Protein AF-A0A821JHR7-F1 (afdb_monomer)

Radius of gyration: 24.52 Å; Cα contacts (8 Å, |Δi|>4): 918; chains: 1; bounding box: 68×43×61 Å

Structure (mmCIF, N/CA/C/O backbone):
data_AF-A0A821JHR7-F1
#
_entry.id   AF-A0A821JHR7-F1
#
loop_
_atom_site.group_PDB
_atom_site.id
_atom_site.type_symbol
_atom_site.label_atom_id
_atom_site.label_alt_id
_atom_site.label_comp_id
_atom_site.label_asym_id
_atom_site.label_entity_id
_atom_site.label_seq_id
_atom_site.pdbx_PDB_ins_code
_atom_site.Cartn_x
_atom_site.Cartn_y
_atom_site.Cartn_z
_atom_site.occupancy
_atom_site.B_iso_or_equiv
_atom_site.auth_seq_id
_atom_site.auth_comp_id
_atom_site.auth_asym_id
_atom_site.auth_atom_id
_atom_site.pdbx_PDB_model_num
ATOM 1 N N . MET A 1 1 ? -31.702 1.299 35.140 1.00 63.44 1 MET A N 1
ATOM 2 C CA . MET A 1 1 ? -31.319 2.699 34.856 1.00 63.44 1 MET A CA 1
ATOM 3 C C . MET A 1 1 ? -30.700 2.694 33.467 1.00 63.44 1 MET A C 1
ATOM 5 O O . MET A 1 1 ? -29.800 1.892 33.265 1.00 63.44 1 MET A O 1
ATOM 9 N N . TYR A 1 2 ? -31.238 3.465 32.519 1.00 77.88 2 TYR A N 1
ATOM 10 C CA . TYR A 1 2 ? -30.750 3.559 31.133 1.00 77.88 2 TYR A CA 1
ATOM 11 C C . TYR A 1 2 ? -30.274 4.988 30.847 1.00 77.88 2 TYR A C 1
ATOM 13 O O . TYR A 1 2 ? -30.718 5.924 31.515 1.00 77.88 2 TYR A O 1
ATOM 21 N N . GLY A 1 3 ? -29.370 5.154 29.881 1.00 82.25 3 GLY A N 1
ATOM 22 C CA . GLY A 1 3 ? -28.970 6.471 29.372 1.00 82.25 3 GLY A CA 1
ATOM 23 C C . GLY A 1 3 ? -29.862 6.909 28.210 1.00 82.25 3 GLY A C 1
ATOM 24 O O . GLY A 1 3 ? -30.362 6.057 27.477 1.00 82.25 3 GLY A O 1
ATOM 25 N N . ILE A 1 4 ? -30.060 8.215 28.022 1.00 87.44 4 ILE A N 1
ATOM 26 C CA . ILE A 1 4 ? -30.804 8.752 26.875 1.00 87.44 4 ILE A CA 1
ATOM 27 C C . ILE A 1 4 ? -30.019 9.863 26.183 1.00 87.44 4 ILE A C 1
ATOM 29 O O . ILE A 1 4 ? -29.453 10.740 26.835 1.00 87.44 4 ILE A O 1
ATOM 33 N N . ILE A 1 5 ? -30.007 9.814 24.855 1.00 82.50 5 ILE A N 1
ATOM 34 C CA . ILE A 1 5 ? -29.492 10.862 23.981 1.00 82.50 5 ILE A CA 1
ATOM 35 C C . ILE A 1 5 ? -30.667 11.389 23.158 1.00 82.50 5 ILE A C 1
ATOM 37 O O . ILE A 1 5 ? -31.366 10.626 22.489 1.00 82.50 5 ILE A O 1
ATOM 41 N N . HIS A 1 6 ? -30.894 12.697 23.231 1.00 84.81 6 HIS A N 1
ATOM 42 C CA . HIS A 1 6 ? -31.965 13.380 22.512 1.00 84.81 6 HIS A CA 1
ATOM 43 C C . HIS A 1 6 ? -31.459 13.977 21.200 1.00 84.81 6 HIS A C 1
ATOM 45 O O . HIS A 1 6 ? -30.315 14.426 21.134 1.00 84.81 6 HIS A O 1
ATOM 51 N N . ASN A 1 7 ? -32.346 14.053 20.204 1.00 83.94 7 ASN A N 1
ATOM 52 C CA . ASN A 1 7 ? -32.114 14.713 18.916 1.00 83.94 7 ASN A CA 1
ATOM 53 C C . ASN A 1 7 ? -30.879 14.172 18.188 1.00 83.94 7 ASN A C 1
ATOM 55 O O . ASN A 1 7 ? -30.064 14.938 17.668 1.00 83.94 7 ASN A O 1
ATOM 59 N N . ALA A 1 8 ? -30.737 12.849 18.199 1.00 82.50 8 ALA A N 1
ATOM 60 C CA . ALA A 1 8 ? -29.630 12.157 17.565 1.00 82.50 8 ALA A CA 1
ATOM 61 C C . ALA A 1 8 ? -30.102 10.886 16.867 1.00 82.50 8 ALA A C 1
ATOM 63 O O . ALA A 1 8 ? -30.943 10.152 17.389 1.00 82.50 8 ALA A O 1
ATOM 64 N N . SER A 1 9 ? -29.502 10.610 15.714 1.00 82.75 9 SER A N 1
ATOM 65 C CA . SER A 1 9 ? -29.700 9.388 14.939 1.00 82.75 9 SER A CA 1
ATOM 66 C C . SER A 1 9 ? -28.382 8.637 14.813 1.00 82.75 9 SER A C 1
ATOM 68 O O . SER A 1 9 ? -27.314 9.204 15.038 1.00 82.75 9 SER A O 1
ATOM 70 N N . ILE A 1 10 ? -28.450 7.363 14.433 1.00 79.75 10 ILE A N 1
ATOM 71 C CA . ILE A 1 10 ? -27.252 6.569 14.168 1.00 79.75 10 ILE A CA 1
ATOM 72 C C . ILE A 1 10 ? -27.078 6.444 12.658 1.00 79.75 10 ILE A C 1
ATOM 74 O O . ILE A 1 10 ? -27.947 5.909 11.970 1.00 79.75 10 ILE A O 1
ATOM 78 N N . GLU A 1 11 ? -25.954 6.933 12.150 1.00 73.44 11 GLU A N 1
ATOM 79 C CA . GLU A 1 11 ? -25.527 6.745 10.769 1.00 73.44 11 GLU A CA 1
ATOM 80 C C . GLU A 1 11 ? -24.853 5.384 10.633 1.00 73.44 11 GLU A C 1
ATOM 82 O O . GLU A 1 11 ? -23.637 5.254 10.759 1.00 73.44 11 GLU A O 1
ATOM 87 N N . ILE A 1 12 ? -25.644 4.333 10.407 1.00 62.00 12 ILE A N 1
ATOM 88 C CA . ILE A 1 12 ? -25.071 3.024 10.084 1.00 62.00 12 ILE A CA 1
ATOM 89 C C . ILE A 1 12 ? -25.121 2.840 8.574 1.00 62.00 12 ILE A C 1
ATOM 91 O O . ILE A 1 12 ? -26.208 2.845 7.995 1.00 62.00 12 ILE A O 1
ATOM 95 N N . PRO A 1 13 ? -23.972 2.671 7.902 1.00 48.22 13 PRO A N 1
ATOM 96 C CA . PRO A 1 13 ? -23.920 2.807 6.457 1.00 48.22 13 PRO A CA 1
ATOM 97 C C . PRO A 1 13 ? -24.433 1.569 5.684 1.00 48.22 13 PRO A C 1
ATOM 99 O O . PRO A 1 13 ? -23.985 1.326 4.566 1.00 48.22 13 PRO A O 1
ATOM 102 N N . PHE A 1 14 ? -25.341 0.752 6.222 1.00 51.69 14 PHE A N 1
ATOM 103 C CA . PHE A 1 14 ? -25.899 -0.426 5.538 1.00 51.69 14 PHE A CA 1
ATOM 104 C C . PHE A 1 14 ? -27.152 -0.969 6.241 1.00 51.69 14 PHE A C 1
ATOM 106 O O . PHE A 1 14 ? -27.380 -0.689 7.418 1.00 51.69 14 PHE A O 1
ATOM 113 N N . ASP A 1 15 ? -27.921 -1.805 5.531 1.00 57.28 15 ASP A N 1
ATOM 114 C CA . ASP A 1 15 ? -28.922 -2.682 6.142 1.00 57.28 15 ASP A CA 1
ATOM 115 C C . ASP A 1 15 ? -28.234 -3.585 7.159 1.00 57.28 15 ASP A C 1
ATOM 117 O O . ASP A 1 15 ? -27.451 -4.473 6.813 1.00 57.28 15 ASP A O 1
ATOM 121 N N . ILE A 1 16 ? -28.494 -3.321 8.434 1.00 60.44 16 ILE A N 1
ATOM 122 C CA . ILE A 1 16 ? -27.888 -4.073 9.516 1.00 60.44 16 ILE A CA 1
ATOM 123 C C . ILE A 1 16 ? -28.440 -5.500 9.449 1.00 60.44 16 ILE A C 1
ATOM 125 O O . ILE A 1 16 ? -29.659 -5.681 9.525 1.00 60.44 16 ILE A O 1
ATOM 129 N N . PRO A 1 17 ? -27.572 -6.517 9.327 1.00 65.81 17 PRO A N 1
ATOM 130 C CA . PRO A 1 17 ? -27.988 -7.910 9.338 1.00 65.81 17 PRO A CA 1
ATOM 131 C C . PRO A 1 17 ? -28.947 -8.207 10.503 1.00 65.81 17 PRO A C 1
ATOM 133 O O . PRO A 1 17 ? -28.735 -7.733 11.619 1.00 65.81 17 PRO A O 1
ATOM 136 N N . GLY A 1 18 ? -29.988 -9.013 10.269 1.00 67.31 18 GLY A N 1
ATOM 137 C CA . GLY A 1 18 ? -31.023 -9.306 11.278 1.00 67.31 18 GLY A CA 1
ATOM 138 C C . GLY A 1 18 ? -30.506 -9.984 12.558 1.00 67.31 18 GLY A C 1
ATOM 139 O O . GLY A 1 18 ? -31.193 -10.029 13.571 1.00 67.31 18 GLY A O 1
ATOM 140 N N . ASN A 1 19 ? -29.277 -10.505 12.538 1.00 73.62 19 ASN A N 1
ATOM 141 C CA . ASN A 1 19 ? -28.583 -11.033 13.714 1.00 73.62 19 ASN A CA 1
ATOM 142 C C . ASN A 1 19 ? -27.847 -9.959 14.539 1.00 73.62 19 ASN A C 1
ATOM 144 O O . ASN A 1 19 ? -27.365 -10.270 15.624 1.00 73.62 19 ASN A O 1
ATOM 148 N N . LEU A 1 20 ? -27.728 -8.728 14.038 1.00 72.44 20 LEU A N 1
ATOM 149 C CA . LEU A 1 20 ? -27.095 -7.583 14.704 1.00 72.44 20 LEU A CA 1
ATOM 150 C C . LEU A 1 20 ? -28.109 -6.505 15.100 1.00 72.44 20 LEU A C 1
ATOM 152 O O . LEU A 1 20 ? -27.795 -5.639 15.921 1.00 72.44 20 LEU A O 1
ATOM 156 N N . SER A 1 21 ? -29.316 -6.558 14.540 1.00 82.81 21 SER A N 1
ATOM 157 C CA . SER A 1 21 ? -30.394 -5.641 14.879 1.00 82.81 21 SER A CA 1
ATOM 158 C C . SER A 1 21 ? -31.759 -6.182 14.463 1.00 82.81 21 SER A C 1
ATOM 160 O O . SER A 1 21 ? -31.844 -7.029 13.575 1.00 82.81 21 SER A O 1
ATOM 162 N N . HIS A 1 22 ? -32.830 -5.627 15.027 1.00 86.25 22 HIS A N 1
ATOM 163 C CA . HIS A 1 22 ? -34.186 -5.833 14.518 1.00 86.25 22 HIS A CA 1
ATOM 164 C C . HIS A 1 22 ? -35.003 -4.541 14.572 1.00 86.25 22 HIS A C 1
ATOM 166 O O . HIS A 1 22 ? -34.744 -3.673 15.407 1.00 86.25 22 HIS A O 1
ATOM 172 N N . LYS A 1 23 ? -35.979 -4.410 13.665 1.00 87.88 23 LYS A N 1
ATOM 173 C CA . LYS A 1 23 ? -36.918 -3.280 13.618 1.00 87.88 23 LYS A CA 1
ATOM 174 C C . LYS A 1 23 ? -38.307 -3.721 14.069 1.00 87.88 23 LYS A C 1
ATOM 176 O O . LYS A 1 23 ? -38.758 -4.796 13.678 1.00 87.88 23 LYS A O 1
ATOM 181 N N . SER A 1 24 ? -38.995 -2.869 14.820 1.00 87.56 24 SER A N 1
ATOM 182 C CA . SER A 1 24 ? -40.415 -3.008 15.144 1.00 87.56 24 SER A CA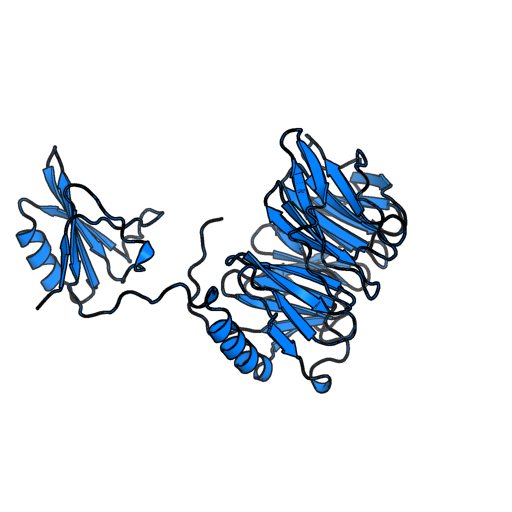 1
ATOM 183 C C . SER A 1 24 ? -41.138 -1.666 14.998 1.00 87.56 24 SER A C 1
ATOM 185 O O . SER A 1 24 ? -40.520 -0.603 14.889 1.00 87.56 24 SER A O 1
ATOM 187 N N . LEU A 1 25 ? -42.464 -1.731 14.921 1.00 88.00 25 LEU A N 1
ATOM 188 C CA . LEU A 1 25 ? -43.345 -0.569 14.890 1.00 88.00 25 LEU A CA 1
ATOM 189 C C . LEU A 1 25 ? -44.090 -0.506 16.215 1.00 88.00 25 LEU A C 1
ATOM 191 O O . LEU A 1 25 ? -44.546 -1.541 16.701 1.00 88.00 25 LEU A O 1
ATOM 195 N N . ALA A 1 26 ? -44.241 0.694 16.764 1.00 86.69 26 ALA A N 1
ATOM 196 C CA . ALA A 1 26 ? -44.897 0.886 18.050 1.00 86.69 26 ALA A CA 1
ATOM 197 C C . ALA A 1 26 ? -45.791 2.118 18.065 1.00 86.69 26 ALA A C 1
ATOM 199 O O . ALA A 1 26 ? -45.603 3.061 17.292 1.00 86.69 26 ALA A O 1
ATOM 200 N N . SER A 1 27 ? -46.751 2.114 18.989 1.00 87.12 27 SER A N 1
ATOM 201 C CA . SER A 1 27 ? -47.642 3.253 19.205 1.00 87.12 27 SER A CA 1
ATOM 202 C C . SER A 1 27 ? -46.957 4.371 19.990 1.00 87.12 27 SER A C 1
ATOM 204 O O . SER A 1 27 ? -47.287 5.537 19.798 1.00 87.12 27 SER A O 1
ATOM 206 N N . TYR A 1 28 ? -45.995 4.018 20.849 1.00 87.56 28 TYR A N 1
ATOM 207 C CA . TYR A 1 28 ? -45.245 4.936 21.708 1.00 87.56 28 TYR A CA 1
ATOM 208 C C . TYR A 1 28 ? -43.818 4.410 21.922 1.00 87.56 28 TYR A C 1
ATOM 210 O O . TYR A 1 28 ? -43.619 3.198 22.005 1.00 87.56 28 TYR A O 1
ATOM 218 N N . CYS A 1 29 ? -42.829 5.292 22.114 1.00 87.25 29 CYS A N 1
ATOM 219 C CA . CYS A 1 29 ? -41.455 4.856 22.420 1.00 87.25 29 CYS A CA 1
ATOM 220 C C . CYS A 1 29 ? -41.344 3.984 23.685 1.00 87.25 29 CYS A C 1
ATOM 222 O O . CYS A 1 29 ? -40.429 3.166 23.780 1.00 87.25 29 CYS A O 1
ATOM 224 N N . ASP A 1 30 ? -42.255 4.137 24.650 1.00 89.06 30 ASP A N 1
ATOM 225 C CA . ASP A 1 30 ? -42.247 3.353 25.890 1.00 89.06 30 ASP A CA 1
ATOM 226 C C . ASP A 1 30 ? -42.515 1.860 25.641 1.00 89.06 30 ASP A C 1
ATOM 228 O O . ASP A 1 30 ? -41.964 1.013 26.347 1.00 89.06 30 ASP A O 1
ATOM 232 N N . GLU A 1 31 ? -43.292 1.516 24.607 1.00 90.31 31 GLU A N 1
ATOM 233 C CA . GLU A 1 31 ? -43.501 0.121 24.193 1.00 90.31 31 GLU A CA 1
ATOM 234 C C . GLU A 1 31 ? -42.186 -0.492 23.705 1.00 90.31 31 GLU A C 1
ATOM 236 O O . GLU A 1 31 ? -41.811 -1.589 24.120 1.00 90.31 31 GLU A O 1
ATOM 241 N N . CYS A 1 32 ? -41.431 0.262 22.906 1.00 90.31 32 CYS A N 1
ATOM 242 C CA . CYS A 1 32 ? -40.122 -0.164 22.426 1.00 90.31 32 CYS A CA 1
ATOM 243 C C . CYS A 1 32 ? -39.125 -0.312 23.564 1.00 90.31 32 CYS A C 1
ATOM 245 O O . CYS A 1 32 ? -38.333 -1.247 23.583 1.00 90.31 32 CYS A O 1
ATOM 247 N N . LEU A 1 33 ? -39.172 0.586 24.546 1.00 90.69 33 LEU A N 1
ATOM 248 C CA . LEU A 1 33 ? -38.317 0.491 25.718 1.00 90.69 33 LEU A CA 1
ATOM 249 C C . LEU A 1 33 ? -38.625 -0.778 26.533 1.00 90.69 33 LEU A C 1
ATOM 251 O O . LEU A 1 33 ? -37.700 -1.472 26.958 1.00 90.69 33 LEU A O 1
ATOM 255 N N . CYS A 1 34 ? -39.908 -1.117 26.706 1.00 90.06 34 CYS A N 1
ATOM 256 C CA . CYS A 1 34 ? -40.330 -2.354 27.366 1.00 90.06 34 CYS A CA 1
ATOM 257 C C . CYS A 1 34 ? -39.852 -3.597 26.606 1.00 90.06 34 CYS A C 1
ATOM 259 O O . CYS A 1 34 ? -39.329 -4.525 27.222 1.00 90.06 34 CYS A O 1
ATOM 261 N N . GLU A 1 35 ? -39.985 -3.603 25.278 1.00 90.44 35 GLU A N 1
ATOM 262 C CA . GLU A 1 35 ? -39.446 -4.663 24.423 1.00 90.44 35 GLU A CA 1
ATOM 263 C C . GLU A 1 35 ? -37.929 -4.794 24.626 1.00 90.44 35 GLU A C 1
ATOM 265 O O . GLU A 1 35 ? -37.436 -5.882 24.915 1.00 90.44 35 GLU A O 1
ATOM 270 N N . ALA A 1 36 ? -37.192 -3.681 24.601 1.00 90.06 36 ALA A N 1
ATOM 271 C CA . ALA A 1 36 ? -35.738 -3.673 24.750 1.00 90.06 36 ALA A CA 1
ATOM 272 C C . ALA A 1 36 ? -35.284 -4.328 26.064 1.00 90.06 36 ALA A C 1
ATOM 274 O O . ALA A 1 36 ? -34.317 -5.088 26.078 1.00 90.06 36 ALA A O 1
ATOM 275 N N . PHE A 1 37 ? -36.002 -4.077 27.164 1.00 89.38 37 PHE A N 1
ATOM 276 C CA . PHE A 1 37 ? -35.703 -4.671 28.470 1.00 89.38 37 PHE A CA 1
ATOM 277 C C . PHE A 1 37 ? -36.026 -6.166 28.571 1.00 89.38 37 PHE A C 1
ATOM 279 O O . PHE A 1 37 ? -35.434 -6.851 29.406 1.00 89.38 37 PHE A O 1
ATOM 286 N N . ASN A 1 38 ? -36.901 -6.692 27.712 1.00 88.88 38 ASN A N 1
ATOM 287 C CA . ASN A 1 38 ? -37.185 -8.127 27.631 1.00 88.88 38 ASN A CA 1
ATOM 288 C C . ASN A 1 38 ? -36.132 -8.899 26.815 1.00 88.88 38 ASN A C 1
ATOM 290 O O . ASN A 1 38 ? -36.127 -10.131 26.827 1.00 88.88 38 ASN A O 1
ATOM 294 N N . HIS A 1 39 ? -35.216 -8.196 26.140 1.00 86.94 39 HIS A N 1
ATOM 295 C CA . HIS A 1 39 ? -34.179 -8.785 25.300 1.00 86.94 39 HIS A CA 1
ATOM 296 C C . HIS A 1 39 ? -32.775 -8.510 25.870 1.00 86.94 39 HIS A C 1
ATOM 298 O O . HIS A 1 39 ? -32.206 -7.439 25.650 1.00 86.94 39 HIS A O 1
ATOM 304 N N . PRO A 1 40 ? -32.147 -9.480 26.567 1.00 84.62 40 PRO A N 1
ATOM 305 C CA . PRO A 1 40 ? -30.877 -9.265 27.270 1.00 84.62 40 PRO A CA 1
ATOM 306 C C . PRO A 1 40 ? -29.680 -9.011 26.340 1.00 84.62 40 PRO A C 1
ATOM 308 O O . PRO A 1 40 ? -28.605 -8.649 26.805 1.00 84.62 40 PRO A O 1
ATOM 311 N N . ASN A 1 41 ? -29.834 -9.215 25.035 1.00 87.31 41 ASN A N 1
ATOM 312 C CA . ASN A 1 41 ? -28.839 -8.934 24.003 1.00 87.31 41 ASN A CA 1
ATOM 313 C C . ASN A 1 41 ? -28.937 -7.508 23.433 1.00 87.31 41 ASN A C 1
ATOM 315 O O . ASN A 1 41 ? -27.999 -7.067 22.767 1.00 87.31 41 ASN A O 1
ATOM 319 N N . VAL A 1 42 ? -30.024 -6.773 23.691 1.00 89.19 42 VAL A N 1
ATOM 320 C CA . VAL A 1 42 ? -30.165 -5.387 23.227 1.00 89.19 42 VAL A CA 1
ATOM 321 C C . VAL A 1 42 ? -29.191 -4.494 23.979 1.00 89.19 42 VAL A C 1
ATOM 323 O O . VAL A 1 42 ? -29.235 -4.368 25.200 1.00 89.19 42 VAL A O 1
ATOM 326 N N . THR A 1 43 ? -28.293 -3.870 23.223 1.00 88.69 43 THR A N 1
ATOM 327 C CA . THR A 1 43 ? -27.306 -2.921 23.734 1.00 88.69 43 THR A CA 1
ATOM 328 C C . THR A 1 43 ? -27.868 -1.499 23.727 1.00 88.69 43 THR A C 1
ATOM 330 O O . THR A 1 43 ? -27.732 -0.786 24.723 1.00 88.69 43 THR A O 1
ATOM 333 N N . LEU A 1 44 ? -28.564 -1.110 22.655 1.00 92.06 44 LEU A N 1
ATOM 334 C CA . LEU A 1 44 ? -29.276 0.167 22.558 1.00 92.06 44 LEU A CA 1
ATOM 335 C C . LEU A 1 44 ? -30.525 0.067 21.668 1.00 92.06 44 LEU A C 1
ATOM 337 O O . LEU A 1 44 ? -30.688 -0.886 20.904 1.00 92.06 44 LEU A O 1
ATOM 341 N N . LEU A 1 45 ? -31.372 1.087 21.745 1.00 91.81 45 LEU A N 1
ATOM 342 C CA . LEU A 1 45 ? -32.587 1.255 20.951 1.00 91.81 45 LEU A CA 1
ATOM 343 C C . LEU A 1 45 ? -32.627 2.676 20.375 1.00 91.81 45 LEU A C 1
ATOM 345 O O . LEU A 1 45 ? -32.397 3.634 21.108 1.00 91.81 45 LEU A O 1
ATOM 349 N N . THR A 1 46 ? -32.979 2.833 19.101 1.00 91.44 46 THR A N 1
ATOM 350 C CA . THR A 1 46 ? -33.422 4.124 18.552 1.00 91.44 46 THR A CA 1
ATOM 351 C C . THR A 1 46 ? -34.933 4.121 18.385 1.00 91.44 46 THR A C 1
ATOM 353 O O . THR A 1 46 ? -35.486 3.163 17.848 1.00 91.44 46 THR A O 1
ATOM 356 N N . CYS A 1 47 ? -35.583 5.195 18.822 1.00 90.56 47 CYS A N 1
ATOM 357 C CA . CYS A 1 47 ? -37.002 5.444 18.597 1.00 90.56 47 CYS A CA 1
ATOM 358 C C . CYS A 1 47 ? -37.150 6.709 17.748 1.00 90.56 47 CYS A C 1
ATOM 360 O O . CYS A 1 47 ? -36.741 7.782 18.200 1.00 90.56 47 CYS A O 1
ATOM 362 N N . THR A 1 48 ? -37.701 6.565 16.545 1.00 88.94 48 THR A N 1
ATOM 363 C CA . THR A 1 48 ? -37.852 7.638 15.553 1.00 88.94 48 THR A CA 1
ATOM 364 C C . THR A 1 48 ? -39.329 7.857 15.246 1.00 88.94 48 THR A C 1
ATOM 366 O O . THR A 1 48 ? -40.036 6.896 14.942 1.00 88.94 48 THR A O 1
ATOM 369 N N . GLU A 1 49 ? -39.806 9.096 15.329 1.00 86.50 49 GLU A N 1
ATOM 370 C CA . GLU A 1 49 ? -41.171 9.451 14.916 1.00 86.50 49 GLU A CA 1
ATOM 371 C C . GLU A 1 49 ? -41.321 9.283 13.397 1.00 86.50 49 GLU A C 1
ATOM 373 O O . GLU A 1 49 ? -40.413 9.609 12.631 1.00 86.50 49 GLU A O 1
ATOM 378 N N . ASN A 1 50 ? -42.448 8.734 12.945 1.00 79.75 50 ASN A N 1
ATOM 379 C CA . ASN A 1 50 ? -42.732 8.565 11.522 1.00 79.75 50 ASN A CA 1
ATOM 380 C C . ASN A 1 50 ? -44.101 9.182 11.201 1.00 79.75 50 ASN A C 1
ATOM 382 O O . ASN A 1 50 ? -45.107 8.896 11.839 1.00 79.75 50 ASN A O 1
ATOM 386 N N . GLU A 1 51 ? -44.160 10.014 10.163 1.00 69.38 51 GLU A N 1
ATOM 387 C CA . GLU A 1 51 ? -45.369 10.748 9.765 1.00 69.38 51 GLU A CA 1
ATOM 388 C C . GLU A 1 51 ? -46.555 9.836 9.383 1.00 69.38 51 GLU A C 1
ATOM 390 O O . GLU A 1 51 ? -47.705 10.272 9.375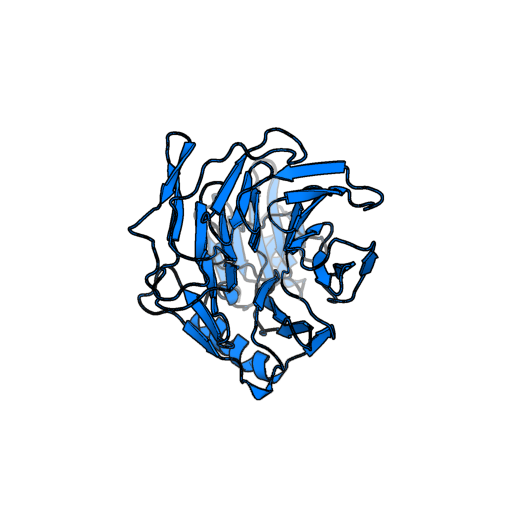 1.00 69.38 51 GLU A O 1
ATOM 395 N N . THR A 1 52 ? -46.297 8.561 9.071 1.00 68.12 52 THR A N 1
ATOM 396 C CA . THR A 1 52 ? -47.317 7.573 8.665 1.00 68.12 52 THR A CA 1
ATOM 397 C C . THR A 1 52 ? -47.606 6.492 9.713 1.00 68.12 52 THR A C 1
ATOM 399 O O . THR A 1 52 ? -48.604 5.779 9.592 1.00 68.12 52 THR A O 1
ATOM 402 N N . MET A 1 53 ? -46.756 6.353 10.738 1.00 58.88 53 MET A N 1
ATOM 403 C CA . MET A 1 53 ? -46.836 5.346 11.806 1.00 58.88 53 MET A CA 1
ATOM 404 C C . MET A 1 53 ? -46.259 5.934 13.092 1.00 58.88 53 MET A C 1
ATOM 406 O O . MET A 1 53 ? -45.167 6.474 13.037 1.00 58.88 53 MET A O 1
ATOM 410 N N . ASN A 1 54 ? -46.913 5.766 14.243 1.00 78.44 54 ASN A N 1
ATOM 411 C CA . ASN A 1 54 ? -46.551 6.507 15.460 1.00 78.44 54 ASN A CA 1
ATOM 412 C C . ASN A 1 54 ? -45.033 6.511 15.783 1.00 78.44 54 ASN A C 1
ATOM 414 O O . ASN A 1 54 ? -44.472 7.593 15.911 1.00 78.44 54 ASN A O 1
ATOM 418 N N . PHE A 1 55 ? -44.340 5.360 15.841 1.00 85.38 55 PHE A N 1
ATOM 419 C CA . PHE A 1 55 ? -42.870 5.308 15.966 1.00 85.38 55 PHE A CA 1
ATOM 420 C C . PHE A 1 55 ? -42.241 4.094 15.254 1.00 85.38 55 PHE A C 1
ATOM 422 O O . PHE A 1 55 ? -42.794 2.990 15.271 1.00 85.38 55 PHE A O 1
ATOM 429 N N . ILE A 1 56 ? -41.044 4.280 14.683 1.00 88.88 56 ILE A N 1
ATOM 430 C CA . ILE A 1 56 ? -40.145 3.208 14.231 1.00 88.88 56 ILE A CA 1
ATOM 431 C C . ILE A 1 56 ? -39.105 2.950 15.317 1.00 88.88 56 ILE A C 1
ATOM 433 O O . ILE A 1 56 ? -38.360 3.850 15.712 1.00 88.88 56 ILE A O 1
ATOM 437 N N . CYS A 1 57 ? -39.011 1.696 15.742 1.00 90.25 57 CYS A N 1
ATOM 438 C CA . CYS A 1 57 ? -38.062 1.254 16.746 1.00 90.25 57 CYS A CA 1
ATOM 439 C C . CYS A 1 57 ? -37.028 0.327 16.136 1.00 90.25 57 CYS A C 1
ATOM 441 O O . CYS A 1 57 ? -37.355 -0.630 15.440 1.00 90.25 57 CYS A O 1
ATOM 443 N N . GLN A 1 58 ? -35.760 0.625 16.385 1.00 90.50 58 GLN A N 1
ATOM 444 C CA . GLN A 1 58 ? -34.641 -0.169 15.905 1.00 90.50 58 GLN A CA 1
ATOM 445 C C . GLN A 1 58 ? -33.760 -0.536 17.093 1.00 90.50 58 GLN A C 1
ATOM 447 O O . GLN A 1 58 ? -33.187 0.321 17.762 1.00 90.50 58 GLN A O 1
ATOM 452 N N . PHE A 1 59 ? -33.660 -1.833 17.343 1.00 91.00 59 PHE A N 1
ATOM 453 C CA . PHE A 1 59 ? -32.898 -2.416 18.436 1.00 91.00 59 PHE A CA 1
ATOM 454 C C . PHE A 1 59 ? -31.561 -2.888 17.897 1.00 91.00 59 PHE A C 1
ATOM 456 O O . PHE A 1 59 ? -31.527 -3.564 16.870 1.00 91.00 59 PHE A O 1
ATOM 463 N N . TYR A 1 60 ? -30.474 -2.568 18.588 1.00 88.81 60 TYR A N 1
ATOM 464 C CA . TYR A 1 60 ? -29.130 -2.960 18.185 1.00 88.81 60 TYR A CA 1
ATOM 465 C C . TYR A 1 60 ? -28.527 -3.862 19.248 1.00 88.81 60 TYR A C 1
ATOM 467 O O . TYR A 1 60 ? -28.591 -3.579 20.449 1.00 88.81 60 TYR A O 1
ATOM 475 N N . TYR A 1 61 ? -27.886 -4.936 18.801 1.00 89.06 61 TYR A N 1
ATOM 476 C CA . TYR A 1 61 ? -27.176 -5.871 19.673 1.00 89.06 61 TYR A CA 1
ATOM 477 C C . TYR A 1 61 ? -25.686 -5.520 19.827 1.00 89.06 61 TYR A C 1
ATOM 479 O O . TYR A 1 61 ? -24.906 -6.306 20.361 1.00 89.06 61 TYR A O 1
ATOM 487 N N . PHE A 1 62 ? -25.290 -4.326 19.383 1.00 82.06 62 PHE A N 1
ATOM 488 C CA . PHE A 1 62 ? -23.939 -3.770 19.457 1.00 82.06 62 PHE A CA 1
ATOM 489 C C . PHE A 1 62 ? -23.992 -2.285 19.844 1.00 82.06 62 PHE A C 1
ATOM 491 O O . PHE A 1 62 ? -25.065 -1.683 19.836 1.00 82.06 62 PHE A O 1
ATOM 498 N N . MET A 1 63 ? -22.839 -1.701 20.185 1.00 83.56 63 MET A N 1
ATOM 499 C CA . MET A 1 63 ? -22.701 -0.266 20.446 1.00 83.56 63 MET A CA 1
ATOM 500 C C . MET A 1 63 ? -22.058 0.423 19.223 1.00 83.56 63 MET A C 1
ATOM 502 O O . MET A 1 63 ? -21.016 -0.051 18.755 1.00 83.56 63 MET A O 1
ATOM 506 N N . PRO A 1 64 ? -22.645 1.497 18.661 1.00 75.69 64 PRO A N 1
ATOM 507 C CA . PRO A 1 64 ? -22.026 2.289 17.610 1.00 75.69 64 PRO A CA 1
ATOM 508 C C . PRO A 1 64 ? -20.818 3.049 18.164 1.00 75.69 64 PRO A C 1
ATOM 510 O O . PRO A 1 64 ? -20.584 3.108 19.376 1.00 75.69 64 PRO A O 1
ATOM 513 N N . ARG A 1 65 ? -20.045 3.651 17.273 1.00 71.69 65 ARG A N 1
ATOM 514 C CA . ARG A 1 65 ? -19.026 4.630 17.639 1.00 71.69 65 ARG A CA 1
ATOM 515 C C . ARG A 1 65 ? -19.676 5.968 17.956 1.00 71.69 65 ARG A C 1
ATOM 517 O O . ARG A 1 65 ? -20.816 6.244 17.590 1.00 71.69 65 ARG A O 1
ATOM 524 N N . ARG A 1 66 ? -18.931 6.825 18.650 1.00 73.19 66 ARG A N 1
ATOM 525 C CA . ARG A 1 66 ? -19.424 8.150 19.041 1.00 73.19 66 ARG A CA 1
ATOM 526 C C . ARG A 1 66 ? -19.673 9.076 17.843 1.00 73.19 66 ARG A C 1
ATOM 528 O O . ARG A 1 66 ? -20.576 9.899 17.916 1.00 73.19 66 ARG A O 1
ATOM 535 N N . ASP A 1 67 ? -18.876 8.956 16.786 1.00 68.12 67 ASP A N 1
ATOM 536 C CA . ASP A 1 67 ? -18.972 9.727 15.538 1.00 68.12 67 ASP A CA 1
ATOM 537 C C . ASP A 1 67 ? -20.049 9.202 14.574 1.00 68.12 67 ASP A C 1
ATOM 539 O O . ASP A 1 67 ? -20.500 9.949 13.716 1.00 68.12 67 ASP A O 1
ATOM 543 N N . GLU A 1 68 ? -20.524 7.966 14.761 1.00 75.69 68 GLU A N 1
ATOM 544 C CA . GLU A 1 68 ? -21.709 7.421 14.072 1.00 75.69 68 GLU A CA 1
ATOM 545 C C . GLU A 1 68 ? -23.021 8.018 14.625 1.00 75.69 68 GLU A C 1
ATOM 547 O O . GLU A 1 68 ? -24.098 7.753 14.093 1.00 75.69 68 GLU A O 1
ATOM 552 N N . ILE A 1 69 ? -22.961 8.815 15.700 1.00 79.38 69 ILE A N 1
ATOM 553 C CA . ILE A 1 69 ? -24.115 9.542 16.234 1.00 79.38 69 ILE A CA 1
ATOM 554 C C . ILE A 1 69 ? -24.173 10.924 15.588 1.00 79.38 69 ILE A C 1
ATOM 556 O O . ILE A 1 69 ? -23.362 11.801 15.895 1.00 79.38 69 ILE A O 1
ATOM 560 N N . ILE A 1 70 ? -25.172 11.138 14.737 1.00 77.25 70 ILE A N 1
ATOM 561 C CA . ILE A 1 70 ? -25.391 12.430 14.090 1.00 77.25 70 ILE A CA 1
ATOM 562 C C . ILE A 1 70 ? -26.201 13.332 15.016 1.00 77.25 70 ILE A C 1
ATOM 564 O O . ILE A 1 70 ? -27.270 12.948 15.492 1.00 77.25 70 ILE A O 1
ATOM 568 N N . TYR A 1 71 ? -25.724 14.565 15.182 1.00 76.44 71 TYR A N 1
ATOM 569 C CA . TYR A 1 71 ? -26.473 15.667 15.776 1.00 76.44 71 TYR A CA 1
ATOM 570 C C . TYR A 1 71 ? -26.540 16.852 14.800 1.00 76.44 71 TYR A C 1
ATOM 572 O O . TYR A 1 71 ? -25.547 17.129 14.126 1.00 76.44 71 TYR A O 1
ATOM 580 N N . PRO A 1 72 ? -27.631 17.632 14.796 1.00 69.12 72 PRO A N 1
ATOM 581 C CA . PRO A 1 72 ? -28.948 17.294 15.328 1.00 69.12 72 PRO A CA 1
ATOM 582 C C . PRO A 1 72 ? -29.709 16.399 14.336 1.00 69.12 72 PRO A C 1
ATOM 584 O O . PRO A 1 72 ? -29.669 16.635 13.132 1.00 69.12 72 PRO A O 1
ATOM 587 N N . SER A 1 73 ? -30.450 15.410 14.829 1.00 71.25 73 SER A N 1
ATOM 588 C CA . SER A 1 73 ? -31.496 14.748 14.040 1.00 71.25 73 SER A CA 1
ATOM 589 C C . SER A 1 73 ? -32.862 15.167 14.565 1.00 71.25 73 SER A C 1
ATOM 591 O O . SER A 1 73 ? -33.065 15.174 15.784 1.00 71.25 73 SER A O 1
ATOM 593 N N . ASN A 1 74 ? -33.813 15.433 13.674 1.00 67.50 74 ASN A N 1
ATOM 594 C CA . ASN A 1 74 ? -35.193 15.626 14.097 1.00 67.50 74 ASN A CA 1
ATOM 595 C C . ASN A 1 74 ? -35.798 14.270 14.502 1.00 67.50 74 ASN A C 1
ATOM 597 O O . ASN A 1 74 ? -35.569 13.245 13.859 1.00 67.50 74 ASN A O 1
ATOM 601 N N . ASP A 1 75 ? -36.494 14.279 15.636 1.00 72.62 75 ASP A N 1
ATOM 602 C CA . ASP A 1 75 ? -37.451 13.253 16.060 1.00 72.62 75 ASP A CA 1
ATOM 603 C C . ASP A 1 75 ? -36.908 11.841 16.342 1.00 72.62 75 ASP A C 1
ATOM 605 O O . ASP A 1 75 ? -37.669 10.875 16.384 1.00 72.62 75 ASP A O 1
ATOM 609 N N . THR A 1 76 ? -35.602 11.706 16.620 1.00 83.69 76 THR A N 1
ATOM 610 C CA . THR A 1 76 ? -34.994 10.443 17.084 1.00 83.69 76 THR A CA 1
ATOM 611 C C . THR A 1 76 ? -34.404 10.555 18.492 1.00 83.69 76 THR A C 1
ATOM 613 O O . THR A 1 76 ? -33.667 11.491 18.823 1.00 83.69 76 THR A O 1
ATOM 616 N N . LYS A 1 77 ? -34.728 9.570 19.339 1.00 87.81 77 LYS A N 1
ATOM 617 C CA . LYS A 1 77 ? -34.141 9.358 20.672 1.00 87.81 77 LYS A CA 1
ATOM 618 C C . LYS A 1 77 ? -33.337 8.062 20.680 1.00 87.81 77 LYS A C 1
ATOM 620 O O . LYS A 1 77 ? -33.843 7.028 20.243 1.00 87.81 77 LYS A O 1
ATOM 625 N N . ILE A 1 78 ? -32.128 8.099 21.239 1.00 88.81 78 ILE A N 1
ATOM 626 C CA . ILE A 1 78 ? -31.284 6.913 21.441 1.00 88.81 78 ILE A CA 1
ATOM 627 C C . ILE A 1 78 ? -31.301 6.529 22.921 1.00 88.81 78 ILE A C 1
ATOM 629 O O . ILE A 1 78 ? -30.933 7.325 23.784 1.00 88.81 78 ILE A O 1
ATOM 633 N N . TYR A 1 79 ? -31.703 5.297 23.213 1.00 89.06 79 TYR A N 1
ATOM 634 C CA . TYR A 1 79 ? -31.768 4.715 24.548 1.00 89.06 79 TYR A CA 1
ATOM 635 C C . TYR A 1 79 ? -30.630 3.707 24.732 1.00 89.06 79 TYR A C 1
ATOM 637 O O . TYR A 1 79 ? -30.563 2.694 24.037 1.00 89.06 79 TYR A O 1
ATOM 645 N N . LEU A 1 80 ? -29.746 3.966 25.694 1.00 88.19 80 LEU A N 1
ATOM 646 C CA . LEU A 1 80 ? -28.642 3.086 26.082 1.00 88.19 80 LEU A CA 1
ATOM 647 C C . LEU A 1 80 ? -29.146 2.090 27.133 1.00 88.19 80 LEU A C 1
ATOM 649 O O . LEU A 1 80 ? -29.177 2.398 28.328 1.00 88.19 80 LEU A O 1
ATOM 653 N N . ILE A 1 81 ? -29.594 0.920 26.670 1.00 89.69 81 ILE A N 1
ATOM 654 C CA . ILE A 1 81 ? -30.229 -0.119 27.498 1.00 89.69 81 ILE A CA 1
ATOM 655 C C . ILE A 1 81 ? -29.205 -0.788 28.411 1.00 89.69 81 ILE A C 1
ATOM 657 O O . ILE A 1 81 ? -29.452 -0.984 29.602 1.00 89.69 81 ILE A O 1
ATOM 661 N N . GLN A 1 82 ? -28.034 -1.100 27.859 1.00 84.38 82 GLN A N 1
ATOM 662 C CA . GLN A 1 82 ? -26.898 -1.591 28.624 1.00 84.38 82 GLN A CA 1
ATOM 663 C C . GLN A 1 82 ? -25.932 -0.449 28.906 1.00 84.38 82 GLN A C 1
ATOM 665 O O . GLN A 1 82 ? -25.649 0.366 28.029 1.00 84.38 82 GLN A O 1
ATOM 670 N N . ASN A 1 83 ? -25.375 -0.425 30.120 1.00 74.12 83 ASN A N 1
ATOM 671 C CA . ASN A 1 83 ? -24.302 0.496 30.489 1.00 74.12 83 ASN A CA 1
ATOM 672 C C . ASN A 1 83 ? -22.972 0.040 29.867 1.00 74.12 83 ASN A C 1
ATOM 674 O O . ASN A 1 83 ? -22.062 -0.423 30.552 1.00 74.12 83 ASN A O 1
ATOM 678 N N . LYS A 1 84 ? -22.918 0.095 28.540 1.00 70.94 84 LYS A N 1
ATOM 679 C CA . LYS A 1 84 ? -21.718 -0.082 27.734 1.00 70.94 84 LYS A CA 1
ATOM 680 C C . LYS A 1 84 ? -21.252 1.302 27.304 1.00 70.94 84 LYS A C 1
ATOM 682 O O . LYS A 1 84 ? -22.065 2.178 27.015 1.00 70.94 84 LYS A O 1
ATOM 687 N N . THR A 1 85 ? -19.948 1.512 27.279 1.00 64.19 85 THR A N 1
ATOM 688 C CA . THR A 1 85 ? -19.368 2.721 26.698 1.00 64.19 85 THR A CA 1
ATOM 689 C C . THR A 1 85 ? -19.412 2.613 25.178 1.00 64.19 85 THR A C 1
ATOM 691 O O . THR A 1 85 ? -19.276 1.513 24.638 1.00 64.19 85 THR A O 1
ATOM 694 N N . PHE A 1 86 ? -19.600 3.742 24.487 1.00 67.25 86 PHE A N 1
ATOM 695 C CA . PHE A 1 86 ? -19.302 3.816 23.056 1.00 67.25 86 PHE A CA 1
ATOM 696 C C . PHE A 1 86 ? -17.896 3.267 22.822 1.00 67.25 86 PHE A C 1
ATOM 698 O O . PHE A 1 86 ? -17.004 3.524 23.635 1.00 67.25 86 PHE A O 1
ATOM 705 N N . GLU A 1 87 ? -17.712 2.490 21.753 1.00 60.03 87 GLU A N 1
ATOM 706 C CA . GLU A 1 87 ? -16.360 2.106 21.355 1.00 60.03 87 GLU A CA 1
ATOM 707 C C . GLU A 1 87 ? -15.566 3.398 21.131 1.00 60.03 87 GLU A C 1
ATOM 709 O O . GLU A 1 87 ? -16.044 4.317 20.450 1.00 60.03 87 GLU A O 1
ATOM 714 N N . GLU A 1 88 ? -14.402 3.504 21.781 1.00 50.50 88 GLU A N 1
ATOM 715 C CA . GLU A 1 88 ? -13.508 4.637 21.574 1.00 50.50 88 GLU A CA 1
ATOM 716 C C . GLU A 1 88 ? -13.126 4.721 20.091 1.00 50.50 88 GLU A C 1
ATOM 718 O O . GLU A 1 88 ? -13.194 3.745 19.339 1.00 50.50 88 GLU A O 1
ATOM 723 N N . THR A 1 89 ? -12.804 5.939 19.662 1.00 55.28 89 THR A N 1
ATOM 724 C CA . THR A 1 89 ? -12.377 6.273 18.300 1.00 55.28 89 THR A CA 1
ATOM 725 C C . THR A 1 89 ? -11.425 5.224 17.741 1.00 55.28 89 THR A C 1
ATOM 727 O O . THR A 1 89 ? -10.496 4.853 18.445 1.00 55.28 89 THR A O 1
ATOM 730 N N . ASP A 1 90 ? -11.645 4.816 16.486 1.00 62.19 90 ASP A N 1
ATOM 731 C CA . ASP A 1 90 ? -10.801 3.913 15.689 1.00 62.19 90 ASP A CA 1
ATOM 732 C C . ASP A 1 90 ? -9.342 3.872 16.189 1.00 62.19 90 ASP A C 1
ATOM 734 O O . ASP A 1 90 ? -8.566 4.785 15.882 1.00 62.19 90 ASP A O 1
ATOM 738 N N . ASP A 1 91 ? -8.977 2.837 16.970 1.00 69.38 91 ASP A N 1
ATOM 739 C CA . ASP A 1 91 ? -7.644 2.673 17.599 1.00 69.38 91 ASP A CA 1
ATOM 740 C C . ASP A 1 91 ? -6.519 2.913 16.588 1.00 69.38 91 ASP A C 1
ATOM 742 O O . ASP A 1 91 ? -5.418 3.376 16.889 1.00 69.38 91 ASP A O 1
ATOM 746 N N . CYS A 1 92 ? -6.838 2.598 15.344 1.00 72.69 92 CYS A N 1
ATOM 747 C CA . CYS A 1 92 ? -5.950 2.578 14.217 1.00 72.69 92 CYS A CA 1
ATOM 748 C C . CYS A 1 92 ? -5.541 3.986 13.796 1.00 72.69 92 CYS A C 1
ATOM 750 O O . CYS A 1 92 ? -4.438 4.127 13.286 1.00 72.69 92 CYS A O 1
ATOM 752 N N . CYS A 1 93 ? -6.314 5.038 14.094 1.00 79.12 93 CYS A N 1
ATOM 753 C CA . CYS A 1 93 ? -5.902 6.429 13.864 1.00 79.12 93 CYS A CA 1
ATOM 754 C C . CYS A 1 93 ? -5.199 7.081 15.064 1.00 79.12 93 CYS A C 1
ATOM 756 O O . CYS A 1 93 ? -4.637 8.168 14.920 1.00 79.12 93 CYS A O 1
ATOM 758 N N . ASN A 1 94 ? -5.125 6.418 16.223 1.00 83.19 94 ASN A N 1
ATOM 759 C CA . ASN A 1 94 ? -4.248 6.856 17.305 1.00 83.19 94 ASN A CA 1
ATOM 760 C C . ASN A 1 94 ? -2.810 6.398 17.018 1.00 83.19 94 ASN A C 1
ATOM 762 O O . ASN A 1 94 ? -2.419 5.280 17.345 1.00 83.19 94 ASN A O 1
ATOM 766 N N . THR A 1 95 ? -2.002 7.270 16.407 1.00 84.06 95 THR A N 1
ATOM 767 C CA . THR A 1 95 ? -0.625 6.938 15.998 1.00 84.06 95 THR A CA 1
ATOM 768 C C . THR A 1 95 ? 0.236 6.426 17.154 1.00 84.06 95 THR A C 1
ATOM 770 O O . THR A 1 95 ? 0.972 5.465 16.973 1.00 84.06 95 THR A O 1
ATOM 773 N N . THR A 1 96 ? 0.141 7.008 18.354 1.00 84.81 96 THR A N 1
ATOM 774 C CA . THR A 1 96 ? 0.954 6.556 19.498 1.00 84.81 96 THR A CA 1
ATOM 775 C C . THR A 1 96 ? 0.596 5.124 19.899 1.00 84.81 96 THR A C 1
ATOM 777 O O . THR A 1 96 ? 1.486 4.293 20.063 1.00 84.81 96 THR A O 1
ATOM 780 N N . TYR A 1 97 ? -0.700 4.826 19.996 1.00 86.00 97 TYR A N 1
ATOM 781 C CA . TYR A 1 97 ? -1.188 3.496 20.356 1.00 86.00 97 TYR A CA 1
ATOM 782 C C . TYR A 1 97 ? -0.916 2.452 19.263 1.00 86.00 97 TYR A C 1
ATOM 784 O O . TYR A 1 97 ? -0.487 1.337 19.552 1.00 86.00 97 TYR A O 1
ATOM 792 N N . LEU A 1 98 ? -1.065 2.833 17.990 1.00 87.62 98 LEU A N 1
ATOM 793 C CA . LEU A 1 98 ? -0.661 2.012 16.850 1.00 87.62 98 LEU A CA 1
ATOM 794 C C . LEU A 1 98 ? 0.807 1.579 16.971 1.00 87.62 98 LEU A C 1
ATOM 796 O O . LEU A 1 98 ? 1.107 0.395 16.841 1.00 87.62 98 LEU A O 1
ATOM 800 N N . ILE A 1 99 ? 1.721 2.520 17.226 1.00 88.62 99 ILE A N 1
ATOM 801 C CA . ILE A 1 99 ? 3.157 2.227 17.344 1.00 88.62 99 ILE A CA 1
ATOM 802 C C . ILE A 1 99 ? 3.429 1.250 18.492 1.00 88.62 99 ILE A C 1
ATOM 804 O O . ILE A 1 99 ? 4.221 0.322 18.329 1.00 88.62 99 ILE A O 1
ATOM 808 N N . GLU A 1 100 ? 2.762 1.423 19.634 1.00 88.69 100 GLU A N 1
ATOM 809 C CA . GLU A 1 100 ? 2.849 0.495 20.765 1.00 88.69 100 GLU A CA 1
ATOM 810 C C . GLU A 1 100 ? 2.447 -0.929 20.348 1.00 88.69 100 GLU A C 1
ATOM 812 O O . GLU A 1 100 ? 3.232 -1.867 20.507 1.00 88.69 100 GLU A O 1
ATOM 817 N N . ARG A 1 101 ? 1.283 -1.085 19.703 1.00 89.75 101 ARG A N 1
ATOM 818 C CA . ARG A 1 101 ? 0.781 -2.390 19.238 1.00 89.75 101 ARG A CA 1
ATOM 819 C C . ARG A 1 101 ? 1.637 -3.021 18.147 1.00 89.75 101 ARG A C 1
ATOM 821 O O . ARG A 1 101 ? 1.798 -4.241 18.129 1.00 89.75 101 ARG A O 1
ATOM 828 N N . ILE A 1 102 ? 2.219 -2.219 17.258 1.00 89.38 102 ILE A N 1
ATOM 829 C CA . ILE A 1 102 ? 3.177 -2.711 16.262 1.00 89.38 102 ILE A CA 1
ATOM 830 C C . ILE A 1 102 ? 4.407 -3.280 16.957 1.00 89.38 102 ILE A C 1
ATOM 832 O O . ILE A 1 102 ? 4.792 -4.409 16.665 1.00 89.38 102 ILE A O 1
ATOM 836 N N . ASN A 1 103 ? 5.004 -2.534 17.888 1.00 88.06 103 ASN A N 1
ATOM 837 C CA . ASN A 1 103 ? 6.208 -2.972 18.590 1.00 88.06 103 ASN A CA 1
ATOM 838 C C . ASN A 1 103 ? 5.975 -4.275 19.371 1.00 88.06 103 ASN A C 1
ATOM 840 O O . ASN A 1 103 ? 6.843 -5.149 19.371 1.00 88.06 103 ASN A O 1
ATOM 844 N N . GLU A 1 104 ? 4.791 -4.458 19.961 1.00 88.00 104 GLU A N 1
ATOM 845 C CA . GLU A 1 104 ? 4.383 -5.735 20.563 1.00 88.00 104 GLU A CA 1
ATOM 846 C C . GLU A 1 104 ? 4.292 -6.873 19.527 1.00 88.00 104 GLU A C 1
ATOM 848 O O . GLU A 1 104 ? 4.741 -7.996 19.782 1.00 88.00 104 GLU A O 1
ATOM 853 N N . ALA A 1 105 ? 3.729 -6.596 18.346 1.00 87.44 105 ALA A N 1
ATOM 854 C CA . ALA A 1 105 ? 3.565 -7.572 17.269 1.00 87.44 105 ALA A CA 1
ATOM 855 C C . ALA A 1 105 ? 4.890 -7.961 16.593 1.00 87.44 105 ALA A C 1
ATOM 857 O O . ALA A 1 105 ? 5.028 -9.102 16.144 1.00 87.44 105 ALA A O 1
ATOM 858 N N . LEU A 1 106 ? 5.896 -7.075 16.567 1.00 85.56 106 LEU A N 1
ATOM 859 C CA . LEU A 1 106 ? 7.227 -7.385 16.025 1.00 85.56 106 LEU A CA 1
ATOM 860 C C . LEU A 1 106 ? 7.860 -8.606 16.713 1.00 85.56 106 LEU A C 1
ATOM 862 O O . LEU A 1 106 ? 8.537 -9.402 16.059 1.00 85.56 106 LEU A O 1
ATOM 866 N N . GLY A 1 107 ? 7.590 -8.811 18.007 1.00 72.81 107 GLY A N 1
ATOM 867 C CA . GLY A 1 107 ? 8.051 -9.985 18.756 1.00 72.81 107 GLY A CA 1
ATOM 868 C C . GLY A 1 107 ? 7.392 -11.310 18.345 1.00 72.81 107 GLY A C 1
ATOM 869 O O . GLY A 1 107 ? 7.895 -12.374 18.699 1.00 72.81 107 GLY A O 1
ATOM 870 N N . LYS A 1 108 ? 6.289 -11.266 17.588 1.00 76.19 108 LYS A N 1
ATOM 871 C CA . LYS A 1 108 ? 5.451 -12.421 17.219 1.00 76.19 108 LYS A CA 1
ATOM 872 C C . LYS A 1 108 ? 5.440 -12.699 15.711 1.00 76.19 108 LYS A C 1
ATOM 874 O O . LYS A 1 108 ? 4.476 -13.265 15.204 1.00 76.19 108 LYS A O 1
ATOM 879 N N . LYS A 1 109 ? 6.498 -12.300 14.992 1.00 72.50 109 LYS A N 1
ATOM 880 C CA . LYS A 1 109 ? 6.588 -12.418 13.526 1.00 72.50 109 LYS A CA 1
ATOM 881 C C . LYS A 1 109 ? 6.156 -13.802 13.021 1.00 72.50 109 LYS A C 1
ATOM 883 O O . LYS A 1 109 ? 6.605 -14.830 13.537 1.00 72.50 109 LYS A O 1
ATOM 888 N N . ARG A 1 110 ? 5.379 -13.824 11.938 1.00 80.62 110 ARG A N 1
ATOM 889 C CA . ARG A 1 110 ? 5.062 -15.049 11.199 1.00 80.62 110 ARG A CA 1
ATOM 890 C C . ARG A 1 110 ? 5.593 -14.932 9.775 1.00 80.62 110 ARG A C 1
ATOM 892 O O . ARG A 1 110 ? 5.086 -14.148 8.978 1.00 80.62 110 ARG A O 1
ATOM 899 N N . ALA A 1 111 ? 6.619 -15.718 9.457 1.00 82.69 111 ALA A N 1
ATOM 900 C CA . ALA A 1 111 ? 7.057 -15.895 8.077 1.00 82.69 111 ALA A CA 1
ATOM 901 C C . ALA A 1 111 ? 5.986 -16.701 7.333 1.00 82.69 111 ALA A C 1
ATOM 903 O O . ALA A 1 111 ? 5.710 -17.841 7.706 1.00 82.69 111 ALA A O 1
ATOM 904 N N . VAL A 1 112 ? 5.369 -16.102 6.316 1.00 85.69 112 VAL A N 1
ATOM 905 C CA . VAL A 1 112 ? 4.259 -16.721 5.566 1.00 85.69 112 VAL A CA 1
ATOM 906 C C . VAL A 1 112 ? 4.698 -17.249 4.203 1.00 85.69 112 VAL A C 1
ATOM 908 O O . VAL A 1 112 ? 4.097 -18.181 3.682 1.00 85.69 112 VAL A O 1
ATOM 911 N N . PHE A 1 113 ? 5.805 -16.741 3.657 1.00 86.00 113 PHE A N 1
ATOM 912 C CA . PHE A 1 113 ? 6.391 -17.259 2.424 1.00 86.00 113 PHE A CA 1
ATOM 913 C C . PHE A 1 113 ? 7.918 -17.243 2.481 1.00 86.00 113 PHE A C 1
ATOM 915 O O . PHE A 1 113 ? 8.523 -16.255 2.902 1.00 86.00 113 PHE A O 1
ATOM 922 N N . ASN A 1 114 ? 8.554 -18.321 2.014 1.00 84.25 114 ASN A N 1
ATOM 923 C CA . ASN A 1 114 ? 10.008 -18.415 1.914 1.00 84.25 114 ASN A CA 1
ATOM 924 C C . ASN A 1 114 ? 10.452 -18.357 0.444 1.00 84.25 114 ASN A C 1
ATOM 926 O O . ASN A 1 114 ? 10.284 -19.313 -0.308 1.00 84.25 114 ASN A O 1
ATOM 930 N N . GLY A 1 115 ? 11.013 -17.220 0.039 1.00 83.06 115 GLY A N 1
ATOM 931 C CA . GLY A 1 115 ? 11.486 -16.953 -1.316 1.00 83.06 115 GLY A CA 1
ATOM 932 C C . GLY A 1 115 ? 11.859 -15.481 -1.475 1.00 83.06 115 GLY A C 1
ATOM 933 O O . GLY A 1 115 ? 11.780 -14.722 -0.517 1.00 83.06 115 GLY A O 1
ATOM 934 N N . SER A 1 116 ? 12.292 -15.079 -2.667 1.00 86.06 116 SER A N 1
ATOM 935 C CA . SER A 1 116 ? 12.618 -13.679 -2.964 1.00 86.06 116 SER A CA 1
ATOM 936 C C . SER A 1 116 ? 11.376 -12.946 -3.456 1.00 86.06 116 SER A C 1
ATOM 938 O O . SER A 1 116 ? 10.775 -13.393 -4.436 1.00 86.06 116 SER A O 1
ATOM 940 N N . LEU A 1 117 ? 10.985 -11.854 -2.798 1.00 87.56 117 LEU A N 1
ATOM 941 C CA . LEU A 1 117 ? 9.873 -10.999 -3.216 1.00 87.56 117 LEU A CA 1
ATOM 942 C C . LEU A 1 117 ? 10.259 -9.529 -3.052 1.00 87.56 117 LEU A C 1
ATOM 944 O O . LEU A 1 117 ? 10.731 -9.120 -1.996 1.00 87.56 117 LEU A O 1
ATOM 948 N N . ARG A 1 118 ? 10.036 -8.731 -4.098 1.00 82.56 118 ARG A N 1
ATOM 949 C CA . ARG A 1 118 ? 10.265 -7.278 -4.064 1.00 82.56 118 ARG A CA 1
ATOM 950 C C . ARG A 1 118 ? 8.954 -6.535 -3.891 1.00 82.56 118 ARG A C 1
ATOM 952 O O . ARG A 1 118 ? 8.631 -6.097 -2.799 1.00 82.56 118 ARG A O 1
ATOM 959 N N . PHE A 1 119 ? 8.165 -6.425 -4.947 1.00 86.00 119 PHE A N 1
ATOM 960 C CA . PHE A 1 119 ? 6.985 -5.566 -4.953 1.00 86.00 119 PHE A CA 1
ATOM 961 C C . PHE A 1 119 ? 5.729 -6.338 -4.574 1.00 86.00 119 PHE A C 1
ATOM 963 O O . PHE A 1 119 ? 5.498 -7.420 -5.109 1.00 86.00 119 PHE A O 1
ATOM 970 N N . LEU A 1 120 ? 4.900 -5.763 -3.707 1.00 90.19 120 LEU A N 1
ATOM 971 C CA . LEU A 1 120 ? 3.541 -6.229 -3.461 1.00 90.19 120 LEU A CA 1
ATOM 972 C C . LEU A 1 120 ? 2.580 -5.202 -4.052 1.00 90.19 120 LEU A C 1
ATOM 974 O O . LEU A 1 120 ? 2.727 -3.999 -3.835 1.00 90.19 120 LEU A O 1
ATOM 978 N N . VAL A 1 121 ? 1.607 -5.670 -4.827 1.00 90.81 121 VAL A N 1
ATOM 979 C CA . VAL A 1 121 ? 0.518 -4.833 -5.339 1.00 90.81 121 VAL A CA 1
ATOM 980 C C . VAL A 1 121 ? -0.820 -5.486 -5.060 1.00 90.81 121 VAL A C 1
ATOM 982 O O . VAL A 1 121 ? -0.924 -6.709 -4.993 1.00 90.81 121 VAL A O 1
ATOM 985 N N . ARG A 1 122 ? -1.859 -4.670 -4.882 1.00 89.44 122 ARG A N 1
ATOM 986 C CA . ARG A 1 122 ? -3.216 -5.177 -4.678 1.00 89.44 122 ARG A CA 1
ATOM 987 C C . ARG A 1 122 ? -3.721 -5.799 -5.982 1.00 89.44 122 ARG A C 1
ATOM 989 O O . ARG A 1 122 ? -3.648 -5.161 -7.028 1.00 89.44 122 ARG A O 1
ATOM 996 N N . GLY A 1 123 ? -4.192 -7.037 -5.896 1.00 87.38 123 GLY A N 1
ATOM 997 C CA . GLY A 1 123 ? -4.839 -7.773 -6.974 1.00 87.38 123 GLY A CA 1
ATOM 998 C C . GLY A 1 123 ? -6.363 -7.626 -6.963 1.00 87.38 123 GLY A C 1
ATOM 999 O O . GLY A 1 123 ? -6.929 -6.791 -6.256 1.00 87.38 123 GLY A O 1
ATOM 1000 N N . ASP A 1 124 ? -7.036 -8.471 -7.737 1.00 83.75 124 ASP A N 1
ATOM 1001 C CA . ASP A 1 124 ? -8.478 -8.705 -7.688 1.00 83.75 124 ASP A CA 1
ATOM 1002 C C . ASP A 1 124 ? -8.863 -9.607 -6.509 1.00 83.75 124 ASP A C 1
ATOM 1004 O O . ASP A 1 124 ? -8.005 -10.235 -5.892 1.00 83.75 124 ASP A O 1
ATOM 1008 N N . HIS A 1 125 ? -10.162 -9.669 -6.196 1.00 78.44 125 HIS A N 1
ATOM 1009 C CA . HIS A 1 125 ? -10.760 -10.673 -5.303 1.00 78.44 125 HIS A CA 1
ATOM 1010 C C . HIS A 1 125 ? -9.978 -10.927 -4.001 1.00 78.44 125 HIS A C 1
ATOM 1012 O O . HIS A 1 125 ? -9.746 -12.072 -3.630 1.00 78.44 125 HIS A O 1
ATOM 1018 N N . ASN A 1 126 ? -9.577 -9.860 -3.300 1.00 83.00 126 ASN A N 1
ATOM 1019 C CA . ASN A 1 126 ? -8.811 -9.954 -2.054 1.00 83.00 126 ASN A CA 1
ATOM 1020 C C . ASN A 1 126 ? -7.452 -10.660 -2.218 1.00 83.00 126 ASN A C 1
ATOM 1022 O O . ASN A 1 126 ? -7.046 -11.412 -1.336 1.00 83.00 126 ASN A O 1
ATOM 1026 N N . THR A 1 127 ? -6.722 -10.399 -3.305 1.00 89.25 127 THR A N 1
ATOM 1027 C CA . THR A 1 127 ? -5.368 -10.933 -3.508 1.00 89.25 127 THR A CA 1
ATOM 1028 C C . THR A 1 127 ? -4.274 -9.866 -3.425 1.00 89.25 127 THR A C 1
ATOM 1030 O O . THR A 1 127 ? -4.504 -8.670 -3.622 1.00 89.25 127 THR A O 1
ATOM 1033 N N . ILE A 1 128 ? -3.055 -10.313 -3.128 1.00 91.25 128 ILE A N 1
ATOM 1034 C CA . ILE A 1 128 ? -1.805 -9.574 -3.315 1.00 91.25 128 ILE A CA 1
ATOM 1035 C C . ILE A 1 128 ? -1.042 -10.250 -4.444 1.00 91.25 128 ILE A C 1
ATOM 1037 O O . ILE A 1 128 ? -0.922 -11.473 -4.485 1.00 91.25 128 ILE A O 1
ATOM 1041 N N . VAL A 1 129 ? -0.495 -9.453 -5.348 1.00 91.00 129 VAL A N 1
ATOM 1042 C CA . VAL A 1 129 ? 0.279 -9.918 -6.492 1.00 91.00 129 VAL A CA 1
ATOM 1043 C C . VAL A 1 129 ? 1.731 -9.502 -6.311 1.00 91.00 129 VAL A C 1
ATOM 1045 O O . VAL A 1 129 ? 2.030 -8.391 -5.870 1.00 91.00 129 VAL A O 1
ATOM 1048 N N . SER A 1 130 ? 2.641 -10.403 -6.660 1.00 90.69 130 SER A N 1
ATOM 1049 C CA . SER A 1 130 ? 4.078 -10.159 -6.638 1.00 90.69 130 SER A CA 1
ATOM 1050 C C . SER A 1 130 ? 4.795 -10.950 -7.731 1.00 90.69 130 SER A C 1
ATOM 1052 O O . SER A 1 130 ? 4.185 -11.720 -8.477 1.00 90.69 130 SER A O 1
ATOM 1054 N N . THR A 1 131 ? 6.109 -10.772 -7.817 1.00 87.50 131 THR A N 1
ATOM 1055 C CA . THR A 1 131 ? 6.995 -11.491 -8.729 1.00 87.50 131 THR A CA 1
ATOM 1056 C C . THR A 1 131 ? 8.107 -12.180 -7.942 1.00 87.50 131 THR A C 1
ATOM 1058 O O . THR A 1 131 ? 8.749 -11.582 -7.080 1.00 87.50 131 THR A O 1
ATOM 1061 N N . SER A 1 132 ? 8.336 -13.465 -8.224 1.00 85.19 132 SER A N 1
ATOM 1062 C CA . SER A 1 132 ? 9.396 -14.263 -7.595 1.00 85.19 132 SER A CA 1
ATOM 1063 C C . SER A 1 132 ? 9.963 -15.265 -8.584 1.00 85.19 132 SER A C 1
ATOM 1065 O O . SER A 1 132 ? 9.200 -15.987 -9.219 1.00 85.19 132 SER A O 1
ATOM 1067 N N . ASN A 1 133 ? 11.292 -15.343 -8.711 1.00 79.44 133 ASN A N 1
ATOM 1068 C CA . ASN A 1 133 ? 11.976 -16.330 -9.560 1.00 79.44 133 ASN A CA 1
ATOM 1069 C C . ASN A 1 133 ? 11.374 -16.440 -10.973 1.00 79.44 133 ASN A C 1
ATOM 1071 O O . ASN A 1 133 ? 11.102 -17.538 -11.459 1.00 79.44 133 ASN A O 1
ATOM 1075 N N . ASN A 1 134 ? 11.142 -15.292 -11.617 1.00 79.50 134 ASN A N 1
ATOM 1076 C CA . ASN A 1 134 ? 10.544 -15.200 -12.952 1.00 79.50 134 ASN A CA 1
ATOM 1077 C C . ASN A 1 134 ? 9.127 -15.786 -13.029 1.00 79.50 134 ASN A C 1
ATOM 1079 O O . ASN A 1 134 ? 8.720 -16.263 -14.080 1.00 79.50 134 ASN A O 1
ATOM 1083 N N . LYS A 1 135 ? 8.365 -15.766 -11.936 1.00 85.44 135 LYS A N 1
ATOM 1084 C CA . LYS A 1 135 ? 6.951 -16.149 -11.909 1.00 85.44 135 LYS A CA 1
ATOM 1085 C C . LYS A 1 135 ? 6.118 -15.046 -11.290 1.00 85.44 135 LYS A C 1
ATOM 1087 O O . LYS A 1 135 ? 6.583 -14.349 -10.383 1.00 85.44 135 LYS A O 1
ATOM 1092 N N . LEU A 1 136 ? 4.880 -14.932 -11.753 1.00 87.25 136 LEU A N 1
ATOM 1093 C CA . LEU A 1 136 ? 3.863 -14.156 -11.062 1.00 87.25 136 LEU A CA 1
ATOM 1094 C C . LEU A 1 136 ? 3.302 -14.999 -9.909 1.00 87.25 136 LEU A C 1
ATOM 1096 O O . LEU A 1 136 ? 2.956 -16.168 -10.093 1.00 87.25 136 LEU A O 1
ATOM 1100 N N . MET A 1 137 ? 3.216 -14.400 -8.727 1.00 87.88 137 MET A N 1
ATOM 1101 C CA . MET A 1 137 ? 2.674 -15.024 -7.523 1.00 87.88 137 MET A CA 1
ATOM 1102 C C . MET A 1 137 ? 1.426 -14.262 -7.087 1.00 87.88 137 MET A C 1
ATOM 1104 O O . MET A 1 137 ? 1.479 -13.036 -6.970 1.00 87.88 137 MET A O 1
ATOM 1108 N N . LYS A 1 138 ? 0.328 -14.977 -6.819 1.00 89.94 138 LYS A N 1
ATOM 1109 C CA . LYS A 1 138 ? -0.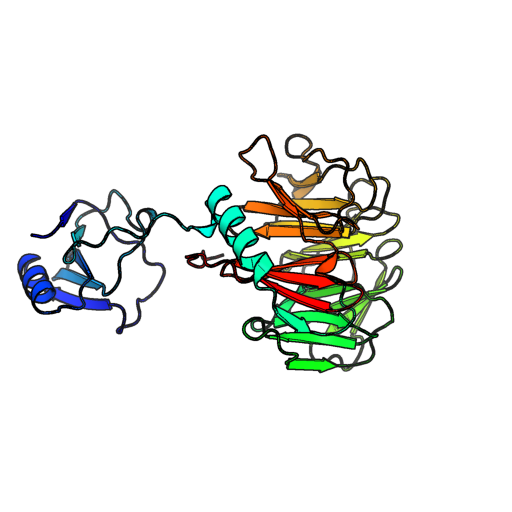862 -14.420 -6.166 1.00 89.94 138 LYS A CA 1
ATOM 1110 C C . LYS A 1 138 ? -1.021 -15.024 -4.778 1.00 89.94 138 LYS A C 1
ATOM 1112 O O . LYS A 1 138 ? -0.975 -16.246 -4.631 1.00 89.94 138 LYS A O 1
ATOM 1117 N N . PHE A 1 139 ? -1.249 -14.167 -3.798 1.00 90.25 139 PHE A N 1
ATOM 1118 C CA . PHE A 1 139 ? -1.492 -14.524 -2.409 1.00 90.25 139 PHE A CA 1
ATOM 1119 C C . PHE A 1 139 ? -2.907 -14.112 -2.037 1.00 90.25 139 PHE A C 1
ATOM 1121 O O . PHE A 1 139 ? -3.313 -12.996 -2.353 1.00 90.25 139 PHE A O 1
ATOM 1128 N N . ASP A 1 140 ? -3.649 -14.976 -1.360 1.00 88.69 140 ASP A N 1
ATOM 1129 C CA . ASP A 1 140 ? -4.915 -14.575 -0.750 1.00 88.69 140 ASP A CA 1
ATOM 1130 C C . ASP A 1 140 ? -4.636 -13.660 0.451 1.00 88.69 140 ASP A C 1
ATOM 1132 O O . ASP A 1 140 ? -3.789 -13.959 1.280 1.00 88.69 140 ASP A O 1
ATOM 1136 N N . THR A 1 141 ? -5.305 -12.516 0.556 1.00 85.25 141 THR A N 1
ATOM 1137 C CA . THR A 1 141 ? -5.033 -11.531 1.623 1.00 85.25 141 THR A CA 1
ATOM 1138 C C . THR A 1 141 ? -5.431 -12.002 3.021 1.00 85.25 141 THR A C 1
ATOM 1140 O O . THR A 1 141 ? -4.923 -11.447 3.992 1.00 85.25 141 THR A O 1
ATOM 1143 N N . SER A 1 142 ? -6.320 -12.993 3.146 1.00 81.25 142 SER A N 1
ATOM 1144 C CA . SER A 1 142 ? -6.791 -13.486 4.446 1.00 81.25 142 SER A CA 1
ATOM 1145 C C . SER A 1 142 ? -5.866 -14.551 5.035 1.00 81.25 142 SER A C 1
ATOM 1147 O O . SER A 1 142 ? -5.653 -14.594 6.244 1.00 81.25 142 SER A O 1
ATOM 1149 N N . THR A 1 143 ? -5.277 -15.382 4.178 1.00 82.25 143 THR A N 1
ATOM 1150 C CA . THR A 1 143 ? -4.400 -16.497 4.569 1.00 82.25 143 THR A CA 1
ATOM 1151 C C . THR A 1 143 ? -2.924 -16.224 4.285 1.00 82.25 143 THR A C 1
ATOM 1153 O O . THR A 1 143 ? -2.052 -16.809 4.925 1.00 82.25 143 THR A O 1
ATOM 1156 N N . LEU A 1 144 ? -2.642 -15.333 3.329 1.00 83.25 144 LEU A N 1
ATOM 1157 C CA . LEU A 1 144 ? -1.338 -15.102 2.697 1.00 83.25 144 LEU A CA 1
ATOM 1158 C C . LEU A 1 144 ? -0.721 -16.362 2.083 1.00 83.25 144 LEU A C 1
ATOM 1160 O O . LEU A 1 144 ? 0.484 -16.412 1.829 1.00 83.25 144 LEU A O 1
ATOM 1164 N N . GLU A 1 145 ? -1.548 -17.367 1.798 1.00 86.31 145 GLU A N 1
ATOM 1165 C CA . GLU A 1 145 ? -1.147 -18.556 1.060 1.00 86.31 145 GLU A CA 1
ATOM 1166 C C . GLU A 1 145 ? -1.141 -18.279 -0.446 1.00 86.31 145 GLU A C 1
ATOM 1168 O O . GLU A 1 145 ? -1.907 -17.462 -0.965 1.00 86.31 145 GLU A O 1
ATOM 1173 N N . VAL A 1 146 ? -0.252 -18.971 -1.163 1.00 86.31 146 VAL A N 1
ATOM 1174 C CA . VAL A 1 146 ? -0.163 -18.867 -2.622 1.00 86.31 146 VAL A CA 1
ATOM 1175 C C . VAL A 1 146 ? -1.385 -19.547 -3.235 1.00 86.31 146 VAL A C 1
ATOM 1177 O O . VAL A 1 146 ? -1.491 -20.770 -3.207 1.00 86.31 146 VAL A O 1
ATOM 1180 N N . VAL A 1 147 ? -2.279 -18.765 -3.837 1.00 84.00 147 VAL A N 1
ATOM 1181 C CA . VAL A 1 147 ? -3.489 -19.284 -4.502 1.00 84.00 147 VAL A CA 1
ATOM 1182 C C . VAL A 1 147 ? -3.269 -19.596 -5.977 1.00 84.00 147 VAL A C 1
ATOM 1184 O O . VAL A 1 147 ? -3.958 -20.432 -6.555 1.00 84.00 147 VAL A O 1
ATOM 1187 N N . SER A 1 148 ? -2.276 -18.964 -6.601 1.00 77.06 148 SER A N 1
ATOM 1188 C CA . SER A 1 148 ? -1.832 -19.325 -7.944 1.00 77.06 148 SER A CA 1
ATOM 1189 C C . SER A 1 148 ? -0.399 -18.870 -8.174 1.00 77.06 148 SER A C 1
ATOM 1191 O O . SER A 1 148 ? -0.042 -17.738 -7.839 1.00 77.06 148 SER A O 1
ATOM 1193 N N . SER A 1 149 ? 0.393 -19.723 -8.817 1.00 67.81 149 SER A N 1
ATOM 1194 C CA . SER A 1 149 ? 1.673 -19.344 -9.413 1.00 67.81 149 SER A CA 1
ATOM 1195 C C . SER A 1 149 ? 1.622 -19.680 -10.895 1.00 67.81 149 SER A C 1
ATOM 1197 O O . SER A 1 149 ? 1.314 -20.819 -11.251 1.00 67.81 149 SER A O 1
ATOM 1199 N N . SER A 1 150 ? 1.894 -18.709 -11.751 1.00 69.75 150 SER A N 1
ATOM 1200 C CA . SER A 1 150 ? 1.745 -18.844 -13.200 1.00 69.75 150 SER A CA 1
ATOM 1201 C C . SER A 1 150 ? 2.967 -18.307 -13.945 1.00 69.75 150 SER A C 1
ATOM 1203 O O . SER A 1 150 ? 3.816 -17.632 -13.363 1.00 69.75 150 SER A O 1
ATOM 1205 N N . ILE A 1 151 ? 3.028 -18.747 -15.209 1.00 62.06 151 ILE A N 1
ATOM 1206 C CA . ILE A 1 151 ? 3.861 -18.432 -16.386 1.00 62.06 151 ILE A CA 1
ATOM 1207 C C . ILE A 1 151 ? 5.217 -17.739 -16.145 1.00 62.06 151 ILE A C 1
ATOM 1209 O O . ILE A 1 151 ? 5.297 -16.746 -15.428 1.00 62.06 151 ILE A O 1
ATOM 1213 N N . PRO A 1 152 ? 6.293 -18.217 -16.805 1.00 67.44 152 PRO A N 1
ATOM 1214 C CA . PRO A 1 152 ? 7.563 -17.508 -16.853 1.00 67.44 152 PRO A CA 1
ATOM 1215 C C . PRO A 1 152 ? 7.369 -16.056 -17.302 1.00 67.44 152 PRO A C 1
ATOM 1217 O O . PRO A 1 152 ? 7.041 -15.789 -18.455 1.00 67.44 152 PRO A O 1
ATOM 1220 N N . ILE A 1 153 ? 7.579 -15.119 -16.391 1.00 75.25 153 ILE A N 1
ATOM 1221 C CA . ILE A 1 153 ? 7.643 -13.693 -16.696 1.00 75.25 153 ILE A CA 1
ATOM 1222 C C . ILE A 1 153 ? 9.099 -13.303 -16.966 1.00 75.25 153 ILE A C 1
ATOM 1224 O O . ILE A 1 153 ? 10.020 -14.017 -16.549 1.00 75.25 153 ILE A O 1
ATOM 1228 N N . PRO A 1 154 ? 9.356 -12.174 -17.644 1.00 68.00 154 PRO A N 1
ATOM 1229 C CA . PRO A 1 154 ? 10.718 -11.706 -17.823 1.00 68.00 154 PRO A CA 1
ATOM 1230 C C . PRO A 1 154 ? 11.422 -11.525 -16.473 1.00 68.00 154 PRO A C 1
ATOM 1232 O O . PRO A 1 154 ? 10.822 -11.085 -15.486 1.00 68.00 154 PRO A O 1
ATOM 1235 N N . SER A 1 155 ? 12.706 -11.878 -16.418 1.00 65.19 155 SER A N 1
ATOM 1236 C CA . SER A 1 155 ? 13.487 -11.757 -15.192 1.00 65.19 155 SER A CA 1
ATOM 1237 C C . SER A 1 155 ? 13.542 -10.319 -14.695 1.00 65.19 155 SER A C 1
ATOM 1239 O O . SER A 1 155 ? 13.753 -9.408 -15.496 1.00 65.19 155 SER A O 1
ATOM 1241 N N . SER A 1 156 ? 13.410 -10.150 -13.374 1.00 63.09 156 SER A N 1
ATOM 1242 C CA . SER A 1 156 ? 13.536 -8.858 -12.680 1.00 63.09 156 SER A CA 1
ATOM 1243 C C . SER A 1 156 ? 12.396 -7.868 -12.948 1.00 63.09 156 SER A C 1
ATOM 1245 O O . SER A 1 156 ? 12.641 -6.668 -13.031 1.00 63.09 156 SER A O 1
ATOM 1247 N N . SER A 1 157 ? 11.160 -8.355 -13.089 1.00 75.75 157 SER A N 1
ATOM 1248 C CA . SER A 1 157 ? 10.026 -7.485 -13.416 1.00 75.75 157 SER A CA 1
ATOM 1249 C C . SER A 1 157 ? 9.428 -6.782 -12.190 1.00 75.75 157 SER A C 1
ATOM 1251 O O . SER A 1 157 ? 9.037 -7.446 -11.221 1.00 75.75 157 SER A O 1
ATOM 1253 N N . THR A 1 158 ? 9.279 -5.458 -12.270 1.00 89.56 158 THR A N 1
ATOM 1254 C CA . THR A 1 158 ? 8.342 -4.699 -11.426 1.00 89.56 158 THR A CA 1
ATOM 1255 C C . THR A 1 158 ? 6.921 -5.023 -11.875 1.00 89.56 158 THR A C 1
ATOM 1257 O O . THR A 1 158 ? 6.666 -5.143 -13.073 1.00 89.56 158 THR A O 1
ATOM 1260 N N . VAL A 1 159 ? 5.992 -5.172 -10.932 1.00 92.44 159 VAL A N 1
ATOM 1261 C CA . VAL A 1 159 ? 4.598 -5.516 -11.230 1.00 92.44 159 VAL A CA 1
ATOM 1262 C C . VAL A 1 159 ? 3.652 -4.401 -10.812 1.00 92.44 159 VAL A C 1
ATOM 1264 O O . VAL A 1 159 ? 3.768 -3.849 -9.720 1.00 92.44 159 VAL A O 1
ATOM 1267 N N . GLY A 1 160 ? 2.702 -4.106 -11.690 1.00 93.75 160 GLY A N 1
ATOM 1268 C CA . GLY A 1 160 ? 1.461 -3.410 -11.396 1.00 93.75 160 GLY A CA 1
ATOM 1269 C C . GLY A 1 160 ? 0.268 -4.294 -11.752 1.00 93.75 160 GLY A C 1
ATOM 1270 O O . GLY A 1 160 ? 0.376 -5.209 -12.573 1.00 93.75 160 GLY A O 1
ATOM 1271 N N . TYR A 1 161 ? -0.878 -4.015 -11.143 1.00 92.75 161 TYR A N 1
ATOM 1272 C CA . TYR A 1 161 ? -2.127 -4.701 -11.440 1.00 92.75 161 TYR A CA 1
ATOM 1273 C C . TYR A 1 161 ? -3.291 -3.716 -11.464 1.00 92.75 161 TYR A C 1
ATOM 1275 O O . TYR A 1 161 ? -3.423 -2.907 -10.545 1.00 92.75 161 TYR A O 1
ATOM 1283 N N . ARG A 1 162 ? -4.132 -3.796 -12.501 1.00 91.75 162 ARG A N 1
ATOM 1284 C CA . ARG A 1 162 ? -5.364 -3.003 -12.618 1.00 91.75 162 ARG A CA 1
ATOM 1285 C C . ARG A 1 162 ? -6.330 -3.653 -13.601 1.00 91.75 162 ARG A C 1
ATOM 1287 O O . ARG A 1 162 ? -5.907 -4.081 -14.669 1.00 91.75 162 ARG A O 1
ATOM 1294 N N . ASN A 1 163 ? -7.619 -3.674 -13.257 1.00 88.00 163 ASN A N 1
ATOM 1295 C CA . ASN A 1 163 ? -8.726 -4.156 -14.095 1.00 88.00 163 ASN A CA 1
ATOM 1296 C C . ASN A 1 163 ? -8.425 -5.455 -14.846 1.00 88.00 163 ASN A C 1
ATOM 1298 O O . ASN A 1 163 ? -8.600 -5.512 -16.054 1.00 88.00 163 ASN A O 1
ATOM 1302 N N . LYS A 1 164 ? -7.986 -6.499 -14.134 1.00 89.38 164 LYS A N 1
ATOM 1303 C CA . LYS A 1 164 ? -7.694 -7.815 -14.730 1.00 89.38 164 LYS A CA 1
ATOM 1304 C C . LYS A 1 164 ? -6.473 -7.860 -15.649 1.00 89.38 164 LYS A C 1
ATOM 1306 O O . LYS A 1 164 ? -6.268 -8.852 -16.345 1.00 89.38 164 LYS A O 1
ATOM 1311 N N . TYR A 1 165 ? -5.638 -6.821 -15.625 1.00 91.69 165 TYR A N 1
ATOM 1312 C CA . TYR A 1 165 ? -4.392 -6.764 -16.378 1.00 91.69 165 TYR A CA 1
ATOM 1313 C C . TYR A 1 165 ? -3.175 -6.663 -15.456 1.00 91.69 165 TYR A C 1
ATOM 1315 O O . TYR A 1 165 ? -3.141 -5.865 -14.512 1.00 91.69 165 TYR A O 1
ATOM 1323 N N . TYR A 1 166 ? -2.150 -7.450 -15.776 1.00 92.12 166 TYR A N 1
ATOM 1324 C CA . TYR A 1 166 ? -0.814 -7.364 -15.200 1.00 92.12 166 TYR A CA 1
ATOM 1325 C C . TYR A 1 166 ? 0.076 -6.485 -16.065 1.00 92.12 166 TYR A C 1
ATOM 1327 O O . TYR A 1 166 ? 0.187 -6.696 -17.272 1.00 92.12 166 TYR A O 1
ATOM 1335 N N . TYR A 1 167 ? 0.758 -5.547 -15.420 1.00 93.75 167 TYR A N 1
ATOM 1336 C CA . TYR A 1 167 ? 1.708 -4.636 -16.044 1.00 93.75 167 TYR A CA 1
ATOM 1337 C C . TYR A 1 167 ? 3.096 -4.988 -15.530 1.00 93.75 167 TYR A C 1
ATOM 1339 O O . TYR A 1 167 ? 3.409 -4.753 -14.363 1.00 93.75 167 TYR A O 1
ATOM 1347 N N . LEU A 1 168 ? 3.907 -5.607 -16.383 1.00 92.56 168 LEU A N 1
ATOM 1348 C CA . LEU A 1 168 ? 5.227 -6.116 -16.030 1.00 92.56 168 LEU A CA 1
ATOM 1349 C C . LEU A 1 168 ? 6.297 -5.235 -16.663 1.00 92.56 168 LEU A C 1
ATOM 1351 O O . LEU A 1 168 ? 6.500 -5.261 -17.877 1.00 92.56 168 LEU A O 1
ATOM 1355 N N . GLY A 1 169 ? 6.961 -4.439 -15.831 1.00 91.75 169 GLY A N 1
ATOM 1356 C CA . GLY A 1 169 ? 8.045 -3.562 -16.250 1.00 91.75 169 GLY A CA 1
ATOM 1357 C C . GLY A 1 169 ? 9.366 -4.313 -16.317 1.00 91.75 169 GLY A C 1
ATOM 1358 O O . GLY A 1 169 ? 9.792 -4.887 -15.318 1.00 91.75 169 GLY A O 1
ATOM 1359 N N . LYS A 1 170 ? 10.030 -4.269 -17.472 1.00 89.00 170 LYS A N 1
ATOM 1360 C CA . LYS A 1 170 ? 11.389 -4.774 -17.672 1.00 89.00 170 LYS A CA 1
ATOM 1361 C C . LYS A 1 170 ? 12.166 -3.783 -18.526 1.00 89.00 170 LYS A C 1
ATOM 1363 O O . LYS A 1 170 ? 11.713 -3.410 -19.604 1.00 89.00 170 LYS A O 1
ATOM 1368 N N . GLU A 1 171 ? 13.352 -3.388 -18.067 1.00 89.25 171 GLU A N 1
ATOM 1369 C CA . GLU A 1 171 ? 14.170 -2.382 -18.758 1.00 89.25 171 GLU A CA 1
ATOM 1370 C C . GLU A 1 171 ? 13.345 -1.104 -18.996 1.00 89.25 171 GLU A C 1
ATOM 1372 O O . GLU A 1 171 ? 12.905 -0.484 -18.034 1.00 89.25 171 GLU A O 1
ATOM 1377 N N . ASN A 1 172 ? 13.110 -0.705 -20.242 1.00 89.75 172 ASN A N 1
ATOM 1378 C CA . ASN A 1 172 ? 12.309 0.458 -20.625 1.00 89.75 172 ASN A CA 1
ATOM 1379 C C . ASN A 1 172 ? 10.920 0.093 -21.178 1.00 89.75 17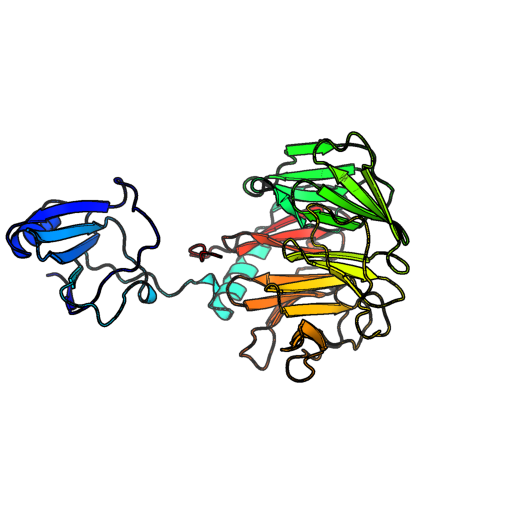2 ASN A C 1
ATOM 1381 O O . ASN A 1 172 ? 10.295 0.939 -21.820 1.00 89.75 172 ASN A O 1
ATOM 1385 N N . ILE A 1 173 ? 10.457 -1.151 -21.010 1.00 91.69 173 ILE A N 1
ATOM 1386 C CA . ILE A 1 173 ? 9.215 -1.662 -21.607 1.00 91.69 173 ILE A CA 1
ATOM 1387 C C . ILE A 1 173 ? 8.269 -2.176 -20.520 1.00 91.69 173 ILE A C 1
ATOM 1389 O O . ILE A 1 173 ? 8.657 -2.958 -19.653 1.00 91.69 173 ILE A O 1
ATOM 1393 N N . ILE A 1 174 ? 7.003 -1.766 -20.598 1.00 93.50 174 ILE A N 1
ATOM 1394 C CA . ILE A 1 174 ? 5.902 -2.378 -19.854 1.00 93.50 174 ILE A CA 1
ATOM 1395 C C . ILE A 1 174 ? 5.218 -3.382 -20.777 1.00 93.50 174 ILE A C 1
ATOM 1397 O O . ILE A 1 174 ? 4.730 -3.020 -21.848 1.00 93.50 174 ILE A O 1
ATOM 1401 N N . HIS A 1 175 ? 5.183 -4.641 -20.354 1.00 92.38 175 HIS A N 1
ATOM 1402 C CA . HIS A 1 175 ? 4.437 -5.712 -21.003 1.00 92.38 175 HIS A CA 1
ATOM 1403 C C . HIS A 1 175 ? 3.092 -5.906 -20.301 1.00 92.38 175 HIS A C 1
ATOM 1405 O O . HIS A 1 175 ? 3.046 -5.974 -19.071 1.00 92.38 175 HIS A O 1
ATOM 1411 N N . VAL A 1 176 ? 2.013 -6.018 -21.072 1.00 92.75 176 VAL A N 1
ATOM 1412 C CA . VAL A 1 176 ? 0.646 -6.123 -20.553 1.00 92.75 176 VAL A CA 1
ATOM 1413 C C . VAL A 1 176 ? 0.097 -7.514 -20.821 1.00 92.75 176 VAL A C 1
ATOM 1415 O O . VAL A 1 176 ? 0.117 -7.990 -21.955 1.00 92.75 176 VAL A O 1
ATOM 1418 N N . TYR A 1 177 ? -0.419 -8.152 -19.780 1.00 90.12 177 TYR A N 1
ATOM 1419 C CA . TYR A 1 177 ? -1.036 -9.475 -19.842 1.00 90.12 177 TYR A CA 1
ATOM 1420 C C . TYR A 1 177 ? -2.421 -9.419 -19.205 1.00 90.12 177 TYR A C 1
ATOM 1422 O O . TYR A 1 177 ? -2.618 -8.659 -18.260 1.00 90.12 177 TYR A O 1
ATOM 1430 N N . ASP A 1 178 ? -3.364 -10.230 -19.675 1.00 88.88 178 ASP A N 1
ATOM 1431 C CA . ASP A 1 178 ? -4.625 -10.454 -18.957 1.00 88.88 178 ASP A CA 1
ATOM 1432 C C . ASP A 1 178 ? -4.435 -11.403 -17.758 1.00 88.88 178 ASP A C 1
ATOM 1434 O O . ASP A 1 178 ? -3.359 -11.959 -17.519 1.00 88.88 178 ASP A O 1
ATOM 1438 N N . GLU A 1 179 ? -5.520 -11.627 -17.016 1.00 83.81 179 GLU A N 1
ATOM 1439 C CA . GLU A 1 179 ? -5.609 -12.588 -15.916 1.00 83.81 179 GLU A CA 1
ATOM 1440 C C . GLU A 1 179 ? -5.283 -14.036 -16.306 1.00 83.81 179 GLU A C 1
ATOM 1442 O O . GLU A 1 179 ? -4.832 -14.803 -15.449 1.00 83.81 179 GLU A O 1
ATOM 1447 N N . THR A 1 180 ? -5.493 -14.417 -17.573 1.00 81.75 180 THR A N 1
ATOM 1448 C CA . THR A 1 180 ? -5.168 -15.766 -18.067 1.00 81.75 180 THR A CA 1
ATOM 1449 C C . THR A 1 180 ? -3.666 -15.954 -18.227 1.00 81.75 180 THR A C 1
ATOM 1451 O O . THR A 1 180 ? -3.183 -17.087 -18.194 1.00 81.75 180 THR A O 1
ATOM 1454 N N . LEU A 1 181 ? -2.934 -14.845 -18.401 1.00 78.50 181 LEU A N 1
ATOM 1455 C CA . LEU A 1 181 ? -1.496 -14.777 -18.648 1.00 78.50 181 LEU A CA 1
ATOM 1456 C C . LEU A 1 181 ? -1.053 -15.549 -19.900 1.00 78.50 181 LEU A C 1
ATOM 1458 O O . LEU A 1 181 ? 0.143 -15.717 -20.125 1.00 78.50 181 LEU A O 1
ATOM 1462 N N . SER A 1 182 ? -1.998 -16.009 -20.724 1.00 77.56 182 SER A N 1
ATOM 1463 C CA . SER A 1 182 ? -1.750 -16.933 -21.835 1.00 77.56 182 SER A CA 1
ATOM 1464 C C . SER A 1 182 ? -0.817 -16.349 -22.895 1.00 77.56 182 SER A C 1
ATOM 1466 O O . SER A 1 182 ? -0.031 -17.076 -23.503 1.00 77.56 182 SER A O 1
ATOM 1468 N N . SER A 1 183 ? -0.878 -15.033 -23.097 1.00 80.00 183 SER A N 1
ATOM 1469 C CA . SER A 1 183 ? -0.006 -14.301 -24.006 1.00 80.00 183 SER A CA 1
ATOM 1470 C C . SER A 1 183 ? 0.132 -12.837 -23.596 1.00 80.00 183 SER A C 1
ATOM 1472 O O . SER A 1 183 ? -0.701 -12.283 -22.879 1.00 80.00 183 SER A O 1
ATOM 1474 N N . ASN A 1 184 ? 1.218 -12.218 -24.054 1.00 87.00 184 ASN A N 1
ATOM 1475 C CA . ASN A 1 184 ? 1.400 -10.776 -23.974 1.00 87.00 184 ASN A CA 1
ATOM 1476 C C . ASN A 1 184 ? 0.425 -10.099 -24.950 1.00 87.00 184 ASN A C 1
ATOM 1478 O O . ASN A 1 184 ? 0.485 -10.360 -26.151 1.00 87.00 184 ASN A O 1
ATOM 1482 N N . ILE A 1 185 ? -0.447 -9.239 -24.429 1.00 91.06 185 ILE A N 1
ATOM 1483 C CA . ILE A 1 185 ? -1.462 -8.515 -25.201 1.00 91.06 185 ILE A CA 1
ATOM 1484 C C . ILE A 1 185 ? -0.826 -7.352 -25.952 1.00 91.06 185 ILE A C 1
ATOM 1486 O O . ILE A 1 185 ? -1.100 -7.131 -27.130 1.00 91.06 185 ILE A O 1
ATOM 1490 N N . THR A 1 186 ? -0.001 -6.570 -25.255 1.00 92.69 186 THR A N 1
ATOM 1491 C CA . THR A 1 186 ? 0.647 -5.388 -25.817 1.00 92.69 186 THR A CA 1
ATOM 1492 C C . THR A 1 186 ? 1.873 -4.987 -25.010 1.00 92.69 186 THR A C 1
ATOM 1494 O O . THR A 1 186 ? 2.075 -5.388 -23.863 1.00 92.69 186 THR A O 1
ATOM 1497 N N . SER A 1 187 ? 2.740 -4.178 -25.606 1.00 92.88 187 SER A N 1
ATOM 1498 C CA . SER A 1 187 ? 3.913 -3.641 -24.929 1.00 92.88 187 SER A CA 1
ATOM 1499 C C . SER A 1 187 ? 4.184 -2.219 -25.378 1.00 92.88 187 SER A C 1
ATOM 1501 O O . SER A 1 187 ? 4.036 -1.894 -26.554 1.00 92.88 187 SER A O 1
ATOM 1503 N N . PHE A 1 188 ? 4.605 -1.379 -24.441 1.00 92.62 188 PHE A N 1
ATOM 1504 C CA . PHE A 1 188 ? 4.917 0.017 -24.716 1.00 92.62 188 PHE A CA 1
ATOM 1505 C C . PHE A 1 188 ? 6.115 0.476 -23.895 1.00 92.62 188 PHE A C 1
ATOM 1507 O O . PHE A 1 188 ? 6.392 -0.057 -22.820 1.00 92.62 188 PHE A O 1
ATOM 1514 N N . SER A 1 189 ? 6.856 1.444 -24.431 1.00 90.50 189 SER A N 1
ATOM 1515 C CA . SER A 1 189 ? 8.069 1.939 -23.787 1.00 90.50 189 SER A CA 1
ATOM 1516 C C . SER A 1 189 ? 7.771 3.107 -22.853 1.00 90.50 189 SER A C 1
ATOM 1518 O O . SER A 1 189 ? 7.011 4.005 -23.215 1.00 90.50 189 SER A O 1
ATOM 1520 N N . VAL A 1 190 ? 8.384 3.097 -21.666 1.00 87.31 190 VAL A N 1
ATOM 1521 C CA . VAL A 1 190 ? 8.281 4.166 -20.667 1.00 87.31 190 VAL A CA 1
ATOM 1522 C C . VAL A 1 190 ? 9.634 4.381 -19.996 1.00 87.31 190 VAL A C 1
ATOM 1524 O O . VAL A 1 190 ? 10.084 3.541 -19.218 1.00 87.31 190 VAL A O 1
ATOM 1527 N N . GLY A 1 191 ? 10.253 5.531 -20.281 1.00 80.31 191 GLY A N 1
ATOM 1528 C CA . GLY A 1 191 ? 11.504 5.979 -19.661 1.00 80.31 191 GLY A CA 1
ATOM 1529 C C . GLY A 1 191 ? 12.639 4.952 -19.691 1.00 80.31 191 GLY A C 1
ATOM 1530 O O . GLY A 1 191 ? 12.607 4.000 -20.457 1.00 80.31 191 GLY A O 1
ATOM 1531 N N . ASN A 1 192 ? 13.666 5.145 -18.861 1.00 84.50 192 ASN A N 1
ATOM 1532 C CA . ASN A 1 192 ? 14.792 4.214 -18.758 1.00 84.50 192 ASN A CA 1
ATOM 1533 C C . ASN A 1 192 ? 14.799 3.508 -17.400 1.00 84.50 192 ASN A C 1
ATOM 1535 O O . ASN A 1 192 ? 15.026 4.149 -16.372 1.00 84.50 192 ASN A O 1
ATOM 1539 N N . GLY A 1 193 ? 14.618 2.184 -17.420 1.00 87.88 193 GLY A N 1
ATOM 1540 C CA . GLY A 1 193 ? 14.699 1.322 -16.241 1.00 87.88 193 GLY A CA 1
ATOM 1541 C C . GLY A 1 193 ? 13.490 1.485 -15.330 1.00 87.88 193 GLY A C 1
ATOM 1542 O O . GLY A 1 193 ? 13.546 2.268 -14.394 1.00 87.88 193 GLY A O 1
ATOM 1543 N N . ILE A 1 194 ? 12.407 0.761 -15.594 1.00 90.69 194 ILE A N 1
ATOM 1544 C CA . ILE A 1 194 ? 11.181 0.802 -14.792 1.00 90.69 194 ILE A CA 1
ATOM 1545 C C . ILE A 1 194 ? 11.464 0.228 -13.405 1.00 90.69 194 ILE A C 1
ATOM 1547 O O . ILE A 1 194 ? 11.870 -0.925 -13.268 1.00 90.69 194 ILE A O 1
ATOM 1551 N N . THR A 1 195 ? 11.232 1.040 -12.381 1.00 90.00 195 THR A N 1
ATOM 1552 C CA . THR A 1 195 ? 11.487 0.708 -10.974 1.00 90.00 195 THR A CA 1
ATOM 1553 C C . THR A 1 195 ? 10.193 0.535 -10.192 1.00 90.00 195 THR A C 1
ATOM 1555 O O . THR A 1 195 ? 10.121 -0.345 -9.342 1.00 90.00 195 THR A O 1
ATOM 1558 N N . ALA A 1 196 ? 9.133 1.274 -10.529 1.00 91.56 196 ALA A N 1
ATOM 1559 C CA . ALA A 1 196 ? 7.840 1.198 -9.849 1.00 91.56 196 ALA A CA 1
ATOM 1560 C C . ALA A 1 196 ? 6.673 1.294 -10.838 1.00 91.56 196 ALA A C 1
ATOM 1562 O O . ALA A 1 196 ? 6.742 2.054 -11.800 1.00 91.56 196 ALA A O 1
ATOM 1563 N N . ILE A 1 197 ? 5.589 0.557 -10.580 1.00 94.00 197 ILE A N 1
ATOM 1564 C CA . ILE A 1 197 ? 4.304 0.708 -11.275 1.00 94.00 197 ILE A CA 1
ATOM 1565 C C . ILE A 1 197 ? 3.210 0.770 -10.206 1.00 94.00 197 ILE A C 1
ATOM 1567 O O . ILE A 1 197 ? 3.086 -0.133 -9.369 1.00 94.00 197 ILE A O 1
ATOM 1571 N N . ARG A 1 198 ? 2.431 1.852 -10.207 1.00 93.69 198 ARG A N 1
ATOM 1572 C CA . ARG A 1 198 ? 1.304 2.081 -9.293 1.00 93.69 198 ARG A CA 1
ATOM 1573 C C . ARG A 1 198 ? 0.136 2.687 -10.062 1.00 93.69 198 ARG A C 1
ATOM 1575 O O . ARG A 1 198 ? 0.329 3.301 -11.103 1.00 93.69 198 ARG A O 1
ATOM 1582 N N . PHE A 1 199 ? -1.074 2.515 -9.547 1.00 92.62 199 PHE A N 1
ATOM 1583 C CA . PHE A 1 199 ? -2.284 3.067 -10.151 1.00 92.62 199 PHE A CA 1
ATOM 1584 C C . PHE A 1 199 ? -2.897 4.065 -9.189 1.00 92.62 199 PHE A C 1
ATOM 1586 O O . PHE A 1 199 ? -3.135 3.735 -8.028 1.00 92.62 199 PHE A O 1
ATOM 1593 N N . LEU A 1 200 ? -3.107 5.283 -9.677 1.00 90.19 200 LEU A N 1
ATOM 1594 C CA . LEU A 1 200 ? -3.754 6.349 -8.923 1.00 90.19 200 LEU A CA 1
ATOM 1595 C C . LEU A 1 200 ? -5.278 6.234 -9.026 1.00 90.19 200 LEU A C 1
ATOM 1597 O O . LEU A 1 200 ? -6.002 6.456 -8.060 1.00 90.19 200 LEU A O 1
ATOM 1601 N N . SER A 1 201 ? -5.743 5.841 -10.208 1.00 89.25 201 SER A N 1
ATOM 1602 C CA . SER A 1 201 ? -7.140 5.603 -10.537 1.00 89.25 201 SER A CA 1
ATOM 1603 C C . SER A 1 201 ? -7.226 4.558 -11.651 1.00 89.25 201 SER A C 1
ATOM 1605 O O . SER A 1 201 ? -6.221 3.993 -12.093 1.00 89.25 201 SER A O 1
ATOM 1607 N N . ASN A 1 202 ? -8.439 4.308 -12.136 1.00 88.25 202 ASN A N 1
ATOM 1608 C CA . ASN A 1 202 ? -8.649 3.503 -13.335 1.00 88.25 202 ASN A CA 1
ATOM 1609 C C . ASN A 1 202 ? -7.986 4.122 -14.573 1.00 88.25 202 ASN A C 1
ATOM 1611 O O . ASN A 1 202 ? -7.549 3.409 -15.466 1.00 88.25 202 ASN A O 1
ATOM 1615 N N . GLU A 1 203 ? -7.879 5.437 -14.627 1.00 89.75 203 GLU A N 1
ATOM 1616 C CA . GLU A 1 203 ? -7.443 6.142 -15.829 1.00 89.75 203 GLU A CA 1
ATOM 1617 C C . GLU A 1 203 ? -5.999 6.618 -15.720 1.00 89.75 203 GLU A C 1
ATOM 1619 O O . GLU A 1 203 ? -5.452 7.121 -16.695 1.00 89.75 203 GLU A O 1
ATOM 1624 N N . GLN A 1 204 ? -5.354 6.436 -14.562 1.00 90.62 204 GLN A N 1
ATOM 1625 C CA . GLN A 1 204 ? -4.038 7.003 -14.278 1.00 90.62 204 GLN A CA 1
ATOM 1626 C C . GLN A 1 204 ? -3.070 5.971 -13.689 1.00 90.62 204 GLN A C 1
ATOM 1628 O O . GLN A 1 204 ? -3.298 5.399 -12.617 1.00 90.62 204 GLN A O 1
ATOM 1633 N N . MET A 1 205 ? -1.947 5.780 -14.378 1.00 93.94 205 MET A N 1
ATOM 1634 C CA . MET A 1 205 ? -0.836 4.923 -13.974 1.00 93.94 205 MET A CA 1
ATOM 1635 C C . MET A 1 205 ? 0.407 5.775 -13.701 1.00 93.94 205 MET A C 1
ATOM 1637 O O . MET A 1 205 ? 0.792 6.619 -14.505 1.00 93.94 205 MET A O 1
ATOM 1641 N N . LEU A 1 206 ? 1.054 5.520 -12.571 1.00 93.56 206 LEU A N 1
ATOM 1642 C CA . LEU A 1 206 ? 2.324 6.109 -12.172 1.00 93.56 206 LEU A CA 1
ATOM 1643 C C . LEU A 1 206 ? 3.446 5.112 -12.456 1.00 93.56 206 LEU A C 1
ATOM 1645 O O . LEU A 1 206 ? 3.384 3.957 -12.020 1.00 93.56 206 LEU A O 1
ATOM 1649 N N . VAL A 1 207 ? 4.479 5.561 -13.163 1.00 93.44 207 VAL A N 1
ATOM 1650 C CA . VAL A 1 207 ? 5.649 4.744 -13.498 1.00 93.44 207 VAL A CA 1
ATOM 1651 C C . VAL A 1 207 ? 6.905 5.424 -12.982 1.00 93.44 207 VAL A C 1
ATOM 1653 O O . VAL A 1 207 ? 7.234 6.533 -13.387 1.00 93.44 207 VAL A O 1
ATOM 1656 N N . GLY A 1 208 ? 7.614 4.756 -12.081 1.00 92.00 208 GLY A N 1
ATOM 1657 C CA . GLY A 1 208 ? 8.910 5.190 -11.581 1.00 92.00 208 GLY A CA 1
ATOM 1658 C C . GLY A 1 208 ? 10.022 4.638 -12.454 1.00 92.00 208 GLY A C 1
ATOM 1659 O O . GLY A 1 208 ? 9.896 3.531 -12.988 1.00 92.00 208 GLY A O 1
ATOM 1660 N N . THR A 1 209 ? 11.096 5.407 -12.617 1.00 90.38 209 THR A N 1
ATOM 1661 C CA . THR A 1 209 ? 12.236 5.015 -13.447 1.00 90.38 209 THR A CA 1
ATOM 1662 C C . THR A 1 209 ? 13.578 5.268 -12.772 1.00 90.38 209 THR A C 1
ATOM 1664 O O . THR A 1 209 ? 13.698 6.105 -11.875 1.00 90.38 209 THR A O 1
ATOM 1667 N N . ALA A 1 210 ? 14.608 4.570 -13.246 1.00 87.19 210 ALA A N 1
ATOM 1668 C CA . ALA A 1 210 ? 15.962 4.653 -12.723 1.00 87.19 210 ALA A CA 1
ATOM 1669 C C . ALA A 1 210 ? 16.713 5.926 -13.149 1.00 87.19 210 ALA A C 1
ATOM 1671 O O . ALA A 1 210 ? 17.618 6.367 -12.446 1.00 87.19 210 ALA A O 1
ATOM 1672 N N . GLY A 1 211 ? 16.378 6.503 -14.307 1.00 74.75 211 GLY A N 1
ATOM 1673 C CA . GLY A 1 211 ? 17.151 7.614 -14.883 1.00 74.75 211 GLY A CA 1
ATOM 1674 C C . GLY A 1 211 ? 16.352 8.849 -15.285 1.00 74.75 211 GLY A C 1
ATOM 1675 O O . GLY A 1 211 ? 16.953 9.864 -15.624 1.00 74.75 211 GLY A O 1
ATOM 1676 N N . SER A 1 212 ? 15.021 8.783 -15.289 1.00 72.94 212 SER A N 1
ATOM 1677 C CA . SER A 1 212 ? 14.165 9.849 -15.833 1.00 72.94 212 SER A CA 1
ATOM 1678 C C . SER A 1 212 ? 13.148 10.374 -14.818 1.00 72.94 212 SER A C 1
ATOM 1680 O O . SER A 1 212 ? 12.209 11.064 -15.200 1.00 72.94 212 SER A O 1
ATOM 1682 N N . GLY A 1 213 ? 13.316 10.051 -13.532 1.00 83.56 213 GLY A N 1
ATOM 1683 C CA . GLY A 1 213 ? 12.324 10.353 -12.505 1.00 83.56 213 GLY A CA 1
ATOM 1684 C C . GLY A 1 213 ? 11.090 9.467 -12.663 1.00 83.56 213 GLY A C 1
ATOM 1685 O O . GLY A 1 213 ? 11.208 8.241 -12.647 1.00 83.56 213 GLY A O 1
ATOM 1686 N N . GLY A 1 214 ? 9.916 10.075 -12.816 1.00 87.88 214 GLY A N 1
ATOM 1687 C CA . GLY A 1 214 ? 8.647 9.365 -12.960 1.00 87.88 214 GLY A CA 1
ATOM 1688 C C . GLY A 1 214 ? 7.809 9.864 -14.128 1.00 87.88 214 GLY A C 1
ATOM 1689 O O . GLY A 1 214 ? 8.005 10.969 -14.631 1.00 87.88 214 GLY A O 1
ATOM 1690 N N . PHE A 1 215 ? 6.855 9.042 -14.541 1.00 88.94 215 PHE A N 1
ATOM 1691 C CA . PHE A 1 215 ? 5.877 9.345 -15.574 1.00 88.94 215 PHE A CA 1
ATOM 1692 C C . PHE A 1 215 ? 4.477 9.148 -15.020 1.00 88.94 215 PHE A C 1
ATOM 1694 O O . PHE A 1 215 ? 4.213 8.191 -14.290 1.00 88.94 215 PHE A O 1
ATOM 1701 N N . ILE A 1 216 ? 3.582 10.040 -15.425 1.00 89.69 216 ILE A N 1
ATOM 1702 C CA . ILE A 1 216 ? 2.148 9.881 -15.234 1.00 89.69 216 ILE A CA 1
ATOM 1703 C C . ILE A 1 216 ? 1.566 9.549 -16.602 1.00 89.69 216 ILE A C 1
ATOM 1705 O O . ILE A 1 216 ? 1.681 10.338 -17.543 1.00 89.69 216 ILE A O 1
ATOM 1709 N N . CYS A 1 217 ? 0.999 8.355 -16.713 1.00 89.75 217 CYS A N 1
ATOM 1710 C CA . CYS A 1 217 ? 0.311 7.873 -17.898 1.00 89.75 217 CYS A CA 1
ATOM 1711 C C . CYS A 1 217 ? -1.188 8.003 -17.655 1.00 89.75 217 CYS A C 1
ATOM 1713 O O . CYS A 1 217 ? -1.683 7.495 -16.649 1.00 89.75 217 CYS A O 1
ATOM 1715 N N . GLU A 1 218 ? -1.907 8.637 -18.577 1.00 88.25 218 GLU A N 1
ATOM 1716 C CA . GLU A 1 218 ? -3.365 8.753 -18.521 1.00 88.25 218 GLU A CA 1
ATOM 1717 C C . GLU A 1 218 ? -3.990 8.025 -19.723 1.00 88.25 218 GLU A C 1
ATOM 1719 O O . GLU A 1 218 ? -3.429 8.037 -20.820 1.00 88.25 218 GLU A O 1
ATOM 1724 N N . THR A 1 219 ? -5.126 7.355 -19.529 1.00 87.12 219 THR A N 1
ATOM 1725 C CA . THR A 1 219 ? -5.851 6.641 -20.591 1.00 87.12 219 THR A CA 1
ATOM 1726 C C . THR A 1 219 ? -7.359 6.736 -20.388 1.00 87.12 219 THR A C 1
ATOM 1728 O O . THR A 1 219 ? -7.837 6.712 -19.261 1.00 87.12 219 THR A O 1
ATOM 1731 N N . GLN A 1 220 ? -8.116 6.768 -21.486 1.00 83.38 220 GLN A N 1
ATOM 1732 C CA . GLN A 1 220 ? -9.574 6.565 -21.473 1.00 83.38 220 GLN A CA 1
ATOM 1733 C C . GLN A 1 220 ? -9.966 5.110 -21.783 1.00 83.38 220 GLN A C 1
ATOM 1735 O O . GLN A 1 220 ? -11.143 4.783 -21.911 1.00 83.38 220 GLN A O 1
ATOM 1740 N N . GLN A 1 221 ? -8.981 4.229 -21.970 1.00 84.19 221 GLN A N 1
ATOM 1741 C CA . GLN A 1 221 ? -9.200 2.830 -22.325 1.00 84.19 221 GLN A CA 1
ATOM 1742 C C . GLN A 1 221 ? -9.212 1.924 -21.085 1.00 84.19 221 GLN A C 1
ATOM 1744 O O . GLN A 1 221 ? -8.671 2.239 -20.022 1.00 84.19 221 GLN A O 1
ATOM 1749 N N . GLU A 1 222 ? -9.794 0.735 -21.238 1.00 84.00 222 GLU A N 1
ATOM 1750 C CA . GLU A 1 222 ? -9.811 -0.281 -20.178 1.00 84.00 222 GLU A CA 1
ATOM 1751 C C . GLU A 1 222 ? -8.407 -0.813 -19.837 1.00 84.00 222 GLU A C 1
ATOM 1753 O O . GLU A 1 222 ? -8.168 -1.269 -18.722 1.00 84.00 222 GLU A O 1
ATOM 1758 N N . MET A 1 223 ? -7.452 -0.703 -20.764 1.00 88.31 223 MET A N 1
ATOM 1759 C CA . MET A 1 223 ? -6.053 -1.066 -20.549 1.00 88.31 223 MET A CA 1
ATOM 1760 C C . MET A 1 223 ? -5.117 0.068 -20.965 1.00 88.31 223 MET A C 1
ATOM 1762 O O . MET A 1 223 ? -5.420 0.840 -21.876 1.00 88.31 223 MET A O 1
ATOM 1766 N N . PHE A 1 224 ? -3.948 0.145 -20.331 1.00 89.31 224 PHE A N 1
ATOM 1767 C CA . PHE A 1 224 ? -2.878 1.018 -20.807 1.00 89.31 224 PHE A CA 1
ATOM 1768 C C . PHE A 1 224 ? -2.109 0.315 -21.921 1.00 89.31 224 PHE A C 1
ATOM 1770 O O . PHE A 1 224 ? -1.614 -0.794 -21.738 1.00 89.31 224 PHE A O 1
ATOM 1777 N N . ASN A 1 225 ? -1.989 0.968 -23.071 1.00 84.38 225 ASN A N 1
ATOM 1778 C CA . ASN A 1 225 ? -1.170 0.513 -24.199 1.00 84.38 225 ASN A CA 1
ATOM 1779 C C . ASN A 1 225 ? -0.184 1.586 -24.681 1.00 84.38 225 ASN A C 1
ATOM 1781 O O . ASN A 1 225 ? 0.554 1.366 -25.638 1.00 84.38 225 ASN A O 1
ATOM 1785 N N . ASN A 1 226 ? -0.179 2.744 -24.026 1.00 81.81 226 ASN A N 1
ATOM 1786 C CA . ASN A 1 226 ? 0.753 3.831 -24.230 1.00 81.81 226 ASN A CA 1
ATOM 1787 C C . ASN A 1 226 ? 0.891 4.631 -22.924 1.00 81.81 226 ASN A C 1
ATOM 1789 O O . ASN A 1 226 ? 0.153 4.427 -21.958 1.00 81.81 226 ASN A O 1
ATOM 1793 N N . CYS A 1 227 ? 1.857 5.543 -22.909 1.00 76.19 227 CYS A N 1
ATOM 1794 C CA . CYS A 1 227 ? 1.976 6.566 -21.886 1.00 76.19 227 CYS A CA 1
ATOM 1795 C C . CYS A 1 227 ? 2.094 7.907 -22.610 1.00 76.19 227 CYS A C 1
ATOM 1797 O O . CYS A 1 227 ? 3.117 8.191 -23.238 1.00 76.19 227 CYS A O 1
ATOM 1799 N N . SER A 1 228 ? 1.039 8.724 -22.590 1.00 65.06 228 SER A N 1
ATOM 1800 C CA . SER A 1 228 ? 1.156 10.133 -22.967 1.00 65.06 228 SER A CA 1
ATOM 1801 C C . SER A 1 228 ? 1.947 10.833 -21.863 1.00 65.06 228 SER A C 1
ATOM 1803 O O . SER A 1 228 ? 1.389 11.280 -20.866 1.00 65.06 228 SER A O 1
ATOM 1805 N N . ASN A 1 229 ? 3.271 10.807 -22.002 1.00 62.97 229 ASN A N 1
ATOM 1806 C CA . ASN A 1 229 ? 4.225 11.179 -20.965 1.00 62.97 229 ASN A CA 1
ATOM 1807 C C . ASN A 1 229 ? 3.983 12.606 -20.458 1.00 62.97 229 ASN A C 1
ATOM 1809 O O . ASN A 1 229 ? 4.401 13.563 -21.108 1.00 62.97 229 ASN A O 1
ATOM 1813 N N . THR A 1 230 ? 3.405 12.750 -19.267 1.00 68.38 230 THR A N 1
ATOM 1814 C CA . THR A 1 230 ? 3.672 13.940 -18.454 1.00 68.38 230 THR A CA 1
ATOM 1815 C C . THR A 1 230 ? 4.872 13.588 -17.577 1.00 68.38 230 THR A C 1
ATOM 1817 O O . THR A 1 230 ? 4.703 12.843 -16.605 1.00 68.38 230 THR A O 1
ATOM 1820 N N . PRO A 1 231 ? 6.103 13.997 -17.953 1.00 70.25 231 PRO A N 1
ATOM 1821 C CA . PRO A 1 231 ? 7.268 13.735 -17.125 1.00 70.25 231 PRO A CA 1
ATOM 1822 C C . PRO A 1 231 ? 7.079 14.455 -15.793 1.00 70.25 231 PRO A C 1
ATOM 1824 O O . PRO A 1 231 ? 6.771 15.647 -15.749 1.00 70.25 231 PRO A O 1
ATOM 1827 N N . MET A 1 232 ? 7.278 13.731 -14.700 1.00 75.12 232 MET A N 1
ATOM 1828 C CA . MET A 1 232 ? 7.451 14.366 -13.404 1.00 75.12 232 MET A CA 1
ATOM 1829 C C . MET A 1 232 ? 8.795 15.093 -13.416 1.00 75.12 232 MET A C 1
ATOM 1831 O O . MET A 1 232 ? 9.754 14.609 -14.022 1.00 75.12 232 MET A O 1
ATOM 1835 N N . VAL A 1 233 ? 8.874 16.258 -12.766 1.00 64.50 233 VAL A N 1
ATOM 1836 C CA . VAL A 1 233 ? 10.119 17.036 -12.692 1.00 64.50 233 VAL A CA 1
ATOM 1837 C C . VAL A 1 233 ? 11.259 16.111 -12.247 1.00 64.50 233 VAL A C 1
ATOM 1839 O O . VAL A 1 233 ? 11.132 15.461 -11.205 1.00 64.50 233 VAL A O 1
ATOM 1842 N N . PRO A 1 234 ? 12.356 16.013 -13.020 1.00 60.03 234 PRO A N 1
ATOM 1843 C CA . PRO A 1 234 ? 13.423 15.086 -12.701 1.00 60.03 234 PRO A CA 1
ATOM 1844 C C . PRO A 1 234 ? 14.084 15.501 -11.387 1.00 60.03 234 PRO A C 1
ATOM 1846 O O . PRO A 1 234 ? 14.637 16.593 -11.261 1.00 60.03 234 PRO A O 1
ATOM 1849 N N . ALA A 1 235 ? 14.044 14.604 -10.409 1.00 60.16 235 ALA A N 1
ATOM 1850 C CA . ALA A 1 235 ? 15.008 14.599 -9.324 1.00 60.16 235 ALA A CA 1
ATOM 1851 C C . ALA A 1 235 ? 16.169 13.674 -9.708 1.00 60.16 235 ALA A C 1
ATOM 1853 O O . ALA A 1 235 ? 16.007 12.751 -10.508 1.00 60.16 235 ALA A O 1
ATOM 1854 N N . THR A 1 236 ? 17.350 13.923 -9.150 1.00 67.69 236 THR A N 1
ATOM 1855 C CA . THR A 1 236 ? 18.474 12.995 -9.276 1.00 67.69 236 THR A CA 1
ATOM 1856 C C . THR A 1 236 ? 18.156 11.713 -8.496 1.00 67.69 236 THR A C 1
ATOM 1858 O O . THR A 1 236 ? 17.743 11.785 -7.337 1.00 67.69 236 THR A O 1
ATOM 1861 N N . GLY A 1 237 ? 18.322 10.553 -9.139 1.00 73.00 237 GLY A N 1
ATOM 1862 C CA . GLY A 1 237 ? 18.124 9.234 -8.525 1.00 73.00 237 GLY A CA 1
ATOM 1863 C C . GLY A 1 237 ? 16.978 8.425 -9.133 1.00 73.00 237 GLY A C 1
ATOM 1864 O O . GLY A 1 237 ? 16.256 8.902 -10.011 1.00 73.00 237 GLY A O 1
ATOM 1865 N N . GLN A 1 238 ? 16.813 7.189 -8.660 1.00 86.56 238 GLN A N 1
ATOM 1866 C CA . GLN A 1 238 ? 15.760 6.293 -9.124 1.00 86.56 238 GLN A CA 1
ATOM 1867 C C . GLN A 1 238 ? 14.485 6.533 -8.312 1.00 86.56 238 GLN A C 1
ATOM 1869 O O . GLN A 1 238 ? 14.525 6.596 -7.081 1.00 86.56 238 GLN A O 1
ATOM 1874 N N . LEU A 1 239 ? 13.341 6.647 -8.984 1.00 88.69 239 LEU A N 1
ATOM 1875 C CA . LEU A 1 239 ? 12.045 6.793 -8.321 1.00 88.69 239 LEU A CA 1
ATOM 1876 C C . LEU A 1 239 ? 11.448 5.407 -8.044 1.00 88.69 239 LEU A C 1
ATOM 1878 O O . LEU A 1 239 ? 10.967 4.749 -8.964 1.00 88.69 239 LEU A O 1
ATOM 1882 N N . HIS A 1 240 ? 11.480 4.943 -6.795 1.00 86.56 240 HIS A N 1
ATOM 1883 C CA . HIS A 1 240 ? 11.038 3.583 -6.426 1.00 86.56 240 HIS A CA 1
ATOM 1884 C C . HIS A 1 240 ? 9.663 3.526 -5.774 1.00 86.56 240 HIS A C 1
ATOM 1886 O O . HIS A 1 240 ? 9.050 2.462 -5.744 1.00 86.56 240 HIS A O 1
ATOM 1892 N N . ALA A 1 241 ? 9.160 4.651 -5.270 1.00 90.19 241 ALA A N 1
ATOM 1893 C CA . ALA A 1 241 ? 7.998 4.630 -4.402 1.00 90.19 241 ALA A CA 1
ATOM 1894 C C . ALA A 1 241 ? 6.941 5.656 -4.800 1.00 90.19 241 ALA A C 1
ATOM 1896 O O . ALA A 1 241 ? 7.252 6.830 -5.010 1.00 90.19 241 ALA A O 1
ATOM 1897 N N . PHE A 1 242 ? 5.682 5.210 -4.813 1.00 93.69 242 PHE A N 1
ATOM 1898 C CA . PHE A 1 242 ? 4.520 6.089 -4.858 1.00 93.69 242 PHE A CA 1
ATOM 1899 C C . PHE A 1 242 ? 3.531 5.730 -3.754 1.00 93.69 242 PHE A C 1
ATOM 1901 O O . PHE A 1 242 ? 3.117 4.575 -3.654 1.00 93.69 242 PHE A O 1
ATOM 1908 N N . GLY A 1 243 ? 3.113 6.736 -2.987 1.00 92.19 243 GLY A N 1
ATOM 1909 C CA . GLY A 1 243 ? 2.009 6.652 -2.037 1.00 92.19 243 GLY A CA 1
ATOM 1910 C C . GLY A 1 243 ? 0.792 7.382 -2.587 1.00 92.19 243 GLY A C 1
ATOM 1911 O O . GLY A 1 243 ? 0.819 8.602 -2.716 1.00 92.19 243 GLY A O 1
ATOM 1912 N N . VAL A 1 244 ? -0.271 6.656 -2.922 1.00 90.75 244 VAL A N 1
ATOM 1913 C CA . VAL A 1 244 ? -1.495 7.243 -3.488 1.00 90.75 244 VAL A CA 1
ATOM 1914 C C . VAL A 1 244 ? -2.359 7.824 -2.373 1.00 90.75 244 VAL A C 1
ATOM 1916 O O . VAL A 1 244 ? -2.769 7.083 -1.484 1.00 90.75 244 VAL A O 1
ATOM 1919 N N . VAL A 1 245 ? -2.642 9.129 -2.431 1.00 88.31 245 VAL A N 1
ATOM 1920 C CA . VAL A 1 245 ? -3.589 9.790 -1.516 1.00 88.31 245 VAL A CA 1
ATOM 1921 C C . VAL A 1 245 ? -5.001 9.644 -2.085 1.00 88.31 245 VAL A C 1
ATOM 1923 O O . VAL A 1 245 ? -5.899 9.137 -1.423 1.00 88.31 245 VAL A O 1
ATOM 1926 N N . ASN A 1 246 ? -5.187 10.064 -3.338 1.00 88.19 246 ASN A N 1
ATOM 1927 C CA . ASN A 1 246 ? -6.427 9.953 -4.108 1.00 88.19 246 ASN A CA 1
ATOM 1928 C C . ASN A 1 246 ? -6.131 10.148 -5.610 1.00 88.19 246 ASN A C 1
ATOM 1930 O O . ASN A 1 246 ? -4.980 10.328 -5.991 1.00 88.19 246 ASN A O 1
ATOM 1934 N N . GLU A 1 247 ? -7.157 10.172 -6.463 1.00 88.50 247 GLU A N 1
ATOM 1935 C CA . GLU A 1 247 ? -7.032 10.373 -7.923 1.00 88.50 247 GLU A CA 1
ATOM 1936 C C . GLU A 1 247 ? -6.387 11.711 -8.354 1.00 88.50 247 GLU A C 1
ATOM 1938 O O . GLU A 1 247 ? -6.013 11.888 -9.511 1.00 88.50 247 GLU A O 1
ATOM 1943 N N . ASN A 1 248 ? -6.216 12.654 -7.426 1.00 89.88 248 ASN A N 1
ATOM 1944 C CA . ASN A 1 248 ? -5.658 13.981 -7.678 1.00 89.88 248 ASN A CA 1
ATOM 1945 C C . ASN A 1 248 ? -4.388 14.268 -6.866 1.00 89.88 248 ASN A C 1
ATOM 1947 O O . ASN A 1 248 ? -3.865 15.381 -6.946 1.00 89.88 248 ASN A O 1
ATOM 1951 N N . ALA A 1 249 ? -3.887 13.312 -6.077 1.00 90.56 249 ALA A N 1
ATOM 1952 C CA . ALA A 1 249 ? -2.722 13.530 -5.228 1.00 90.56 249 ALA A CA 1
ATOM 1953 C C . ALA A 1 249 ? -1.953 12.245 -4.893 1.00 90.56 249 ALA A C 1
ATOM 1955 O O . ALA A 1 249 ? -2.535 11.215 -4.543 1.00 90.56 249 ALA A O 1
ATOM 1956 N N . PHE A 1 250 ? -0.622 12.325 -4.921 1.00 92.81 250 PHE A N 1
ATOM 1957 C CA . PHE A 1 250 ? 0.256 11.236 -4.492 1.00 92.81 250 PHE A CA 1
ATOM 1958 C C . PHE A 1 250 ? 1.619 11.738 -4.014 1.00 92.81 250 PHE A C 1
ATOM 1960 O O . PHE A 1 250 ? 2.112 12.775 -4.455 1.00 92.81 250 PHE A O 1
ATOM 1967 N N . TYR A 1 251 ? 2.251 10.963 -3.140 1.00 92.56 251 TYR A N 1
ATOM 1968 C CA . TYR A 1 251 ? 3.638 11.148 -2.735 1.00 92.56 251 TYR A CA 1
ATOM 1969 C C . TYR A 1 251 ? 4.576 10.320 -3.605 1.00 92.56 251 TYR A C 1
ATOM 1971 O O . TYR A 1 251 ? 4.253 9.191 -3.971 1.00 92.56 251 TYR A O 1
ATOM 1979 N N . ALA A 1 252 ? 5.756 10.861 -3.880 1.00 92.00 252 ALA A N 1
ATOM 1980 C CA . ALA A 1 252 ? 6.829 10.204 -4.612 1.00 92.00 252 ALA A CA 1
ATOM 1981 C C . ALA A 1 252 ? 8.101 10.134 -3.749 1.00 92.00 252 ALA A C 1
ATOM 1983 O O . ALA A 1 252 ? 8.408 11.085 -3.024 1.00 92.00 252 ALA A O 1
ATOM 1984 N N . GLY A 1 253 ? 8.830 9.016 -3.824 1.00 91.00 253 GLY A N 1
ATOM 1985 C CA . GLY A 1 253 ? 10.066 8.778 -3.072 1.00 91.00 253 GLY A CA 1
ATOM 1986 C C . GLY A 1 253 ? 11.185 8.167 -3.918 1.00 91.00 253 GLY A C 1
ATOM 1987 O O . GLY A 1 253 ? 10.937 7.340 -4.801 1.00 91.00 253 GLY A O 1
ATOM 1988 N N . TRP A 1 254 ? 12.423 8.565 -3.616 1.00 90.38 254 TRP A N 1
ATOM 1989 C CA . TRP A 1 254 ? 13.632 8.205 -4.364 1.00 90.38 254 TRP A CA 1
ATOM 1990 C C . TRP A 1 254 ? 14.591 7.334 -3.549 1.00 90.38 254 TRP A C 1
ATOM 1992 O O . TRP A 1 254 ? 14.647 7.427 -2.323 1.00 90.38 254 TRP A O 1
ATOM 2002 N N . ASP A 1 255 ? 15.412 6.543 -4.240 1.00 85.62 255 ASP A N 1
ATOM 2003 C CA . ASP A 1 255 ? 16.476 5.723 -3.639 1.00 85.62 255 ASP A CA 1
ATOM 2004 C C . ASP A 1 255 ? 17.804 6.472 -3.422 1.00 85.62 255 ASP A C 1
ATOM 2006 O O . ASP A 1 255 ? 18.810 5.878 -3.017 1.00 85.62 255 ASP A O 1
ATOM 2010 N N . GLN A 1 256 ? 17.829 7.776 -3.689 1.00 84.44 256 GLN A N 1
ATOM 2011 C CA . GLN A 1 256 ? 18.983 8.633 -3.464 1.00 84.44 256 GLN A CA 1
ATOM 2012 C C . GLN A 1 256 ? 18.848 9.371 -2.126 1.00 84.44 256 GLN A C 1
ATOM 2014 O O . GLN A 1 256 ? 17.777 9.844 -1.758 1.00 84.44 256 GLN A O 1
ATOM 2019 N N . GLN A 1 257 ? 19.960 9.486 -1.394 1.00 79.75 257 GLN A N 1
ATOM 2020 C CA . GLN A 1 257 ? 20.008 10.266 -0.154 1.00 79.75 257 GLN A CA 1
ATOM 2021 C C . GLN A 1 257 ? 19.732 11.752 -0.415 1.00 79.75 257 GLN A C 1
ATOM 2023 O O . GLN A 1 257 ? 20.037 12.268 -1.491 1.00 79.75 257 GLN A O 1
ATOM 2028 N N . ASN A 1 258 ? 19.227 12.446 0.609 1.00 81.19 258 ASN A N 1
ATOM 2029 C CA . ASN A 1 258 ? 18.884 13.876 0.575 1.00 81.19 258 ASN A CA 1
ATOM 2030 C C . ASN A 1 258 ? 17.796 14.243 -0.452 1.00 81.19 258 ASN A C 1
ATOM 2032 O O . ASN A 1 258 ? 17.740 15.386 -0.906 1.00 81.19 258 ASN A O 1
ATOM 2036 N N . GLN A 1 259 ? 16.943 13.286 -0.828 1.00 83.19 259 GLN A N 1
ATOM 2037 C CA . GLN A 1 259 ? 15.717 13.553 -1.574 1.00 83.19 259 GLN A CA 1
ATOM 2038 C C . GLN A 1 259 ? 14.522 13.512 -0.621 1.00 83.19 259 GLN A C 1
ATOM 2040 O O . GLN A 1 259 ? 14.279 12.512 0.055 1.00 83.19 259 GLN A O 1
ATOM 2045 N N . SER A 1 260 ? 13.765 14.605 -0.590 1.00 84.75 260 SER A N 1
ATOM 2046 C CA . SER A 1 260 ? 12.510 14.698 0.154 1.00 84.75 260 SER A CA 1
ATOM 2047 C C . SER A 1 260 ? 11.425 13.796 -0.445 1.00 84.75 260 SER A C 1
ATOM 2049 O O . SER A 1 260 ? 11.431 13.544 -1.654 1.00 84.75 260 SER A O 1
ATOM 2051 N N . LEU A 1 261 ? 10.446 13.377 0.367 1.00 88.56 261 LEU A N 1
ATOM 2052 C CA . LEU A 1 261 ? 9.189 12.859 -0.184 1.00 88.56 261 LEU A CA 1
ATOM 2053 C C . LEU A 1 261 ? 8.401 14.026 -0.758 1.00 88.56 261 LEU A C 1
ATOM 2055 O O . LEU A 1 261 ? 8.053 14.952 -0.025 1.00 88.56 261 LEU A O 1
ATOM 2059 N N . ARG A 1 262 ? 8.100 13.976 -2.050 1.00 89.00 262 ARG A N 1
ATOM 2060 C CA . ARG A 1 262 ? 7.441 15.084 -2.747 1.00 89.00 262 ARG A CA 1
ATOM 2061 C C . ARG A 1 262 ? 5.973 14.777 -2.955 1.00 89.00 262 ARG A C 1
ATOM 2063 O O . ARG A 1 262 ? 5.643 13.693 -3.432 1.00 89.00 262 ARG A O 1
ATOM 2070 N N . LEU A 1 263 ? 5.114 15.733 -2.620 1.00 90.31 263 LEU A N 1
ATOM 2071 C CA . LEU A 1 263 ? 3.687 15.655 -2.900 1.00 90.31 263 LEU A CA 1
ATOM 2072 C C . LEU A 1 263 ? 3.408 16.234 -4.284 1.00 90.31 263 LEU A C 1
ATOM 2074 O O . LEU A 1 263 ? 3.724 17.391 -4.544 1.00 90.31 263 LEU A O 1
ATOM 2078 N N . TYR A 1 264 ? 2.770 15.457 -5.148 1.00 91.00 264 TYR A N 1
ATOM 2079 C CA . TYR A 1 264 ? 2.241 15.929 -6.422 1.00 91.00 264 TYR A CA 1
ATOM 2080 C C . TYR A 1 264 ? 0.726 16.047 -6.327 1.00 91.00 264 TYR A C 1
ATOM 2082 O O . TYR A 1 264 ? 0.063 15.135 -5.830 1.00 91.00 264 TYR A O 1
ATOM 2090 N N . LYS A 1 265 ? 0.184 17.174 -6.794 1.00 90.75 265 LYS A N 1
ATOM 2091 C CA . LYS A 1 265 ? -1.252 17.471 -6.819 1.00 90.75 265 LYS A CA 1
ATOM 2092 C C . LYS A 1 265 ? -1.673 17.909 -8.218 1.00 90.75 265 LYS A C 1
ATOM 2094 O O . LYS A 1 265 ? -0.922 18.596 -8.917 1.00 90.75 265 LYS A O 1
ATOM 2099 N N . LYS A 1 266 ? -2.884 17.519 -8.606 1.00 89.06 266 LYS A N 1
ATOM 2100 C CA . LYS A 1 266 ? -3.547 18.040 -9.797 1.00 89.06 266 LYS A CA 1
ATOM 2101 C C . LYS A 1 266 ? -4.078 19.440 -9.496 1.00 89.06 266 LYS A C 1
ATOM 2103 O O . LYS A 1 266 ? -4.765 19.641 -8.495 1.00 89.06 266 LYS A O 1
ATOM 2108 N N . ASP A 1 267 ? -3.711 20.412 -10.318 1.00 87.00 267 ASP A N 1
ATOM 2109 C CA . ASP A 1 267 ? -4.214 21.776 -10.206 1.00 87.00 267 ASP A CA 1
ATOM 2110 C C . ASP A 1 267 ? -5.609 21.921 -10.846 1.00 87.00 267 ASP A C 1
ATOM 2112 O O . ASP A 1 267 ? -6.173 20.979 -11.409 1.00 87.00 267 ASP A O 1
ATOM 2116 N N . GLN A 1 268 ? -6.180 23.125 -10.772 1.00 87.44 268 GLN A N 1
ATOM 2117 C CA . GLN A 1 268 ? -7.497 23.423 -11.354 1.00 87.44 268 GLN A CA 1
ATOM 2118 C C . GLN A 1 268 ? -7.534 23.290 -12.886 1.00 87.44 268 GLN A C 1
ATOM 2120 O O . GLN A 1 268 ? -8.610 23.132 -13.457 1.00 87.44 268 GLN A O 1
ATOM 2125 N N . ASN A 1 269 ? -6.375 23.324 -13.547 1.00 86.62 269 ASN A N 1
ATOM 2126 C CA . ASN A 1 269 ? -6.228 23.141 -14.989 1.00 86.62 269 ASN A CA 1
ATOM 2127 C C . ASN A 1 269 ? -5.931 21.681 -15.351 1.00 86.62 269 ASN A C 1
ATOM 2129 O O . ASN A 1 269 ? -5.461 21.407 -16.457 1.00 86.62 269 ASN A O 1
ATOM 2133 N N . ASN A 1 270 ? -6.176 20.743 -14.430 1.00 84.12 270 ASN A N 1
ATOM 2134 C CA . ASN A 1 270 ? -5.943 19.318 -14.630 1.00 84.12 270 ASN A CA 1
ATOM 2135 C C . ASN A 1 270 ? -4.457 18.983 -14.900 1.00 84.12 270 ASN A C 1
ATOM 2137 O O . ASN A 1 270 ? -4.153 17.946 -15.487 1.00 84.12 270 ASN A O 1
ATOM 2141 N N . SER A 1 271 ? -3.535 19.854 -14.479 1.00 86.50 271 SER A N 1
ATOM 2142 C CA . SER A 1 271 ? -2.088 19.711 -14.663 1.00 86.50 271 SER A CA 1
ATOM 2143 C C . SER A 1 271 ? -1.413 19.269 -13.366 1.00 86.50 271 SER A C 1
ATOM 2145 O O . SER A 1 271 ? -1.805 19.663 -12.270 1.00 86.50 271 SER A O 1
ATOM 2147 N N . TRP A 1 272 ? -0.378 18.438 -13.475 1.00 87.50 272 TRP A N 1
ATOM 2148 C CA . TRP A 1 272 ? 0.353 17.927 -12.316 1.00 87.50 272 TRP A CA 1
ATOM 2149 C C . TRP A 1 272 ? 1.440 18.899 -11.865 1.00 87.50 272 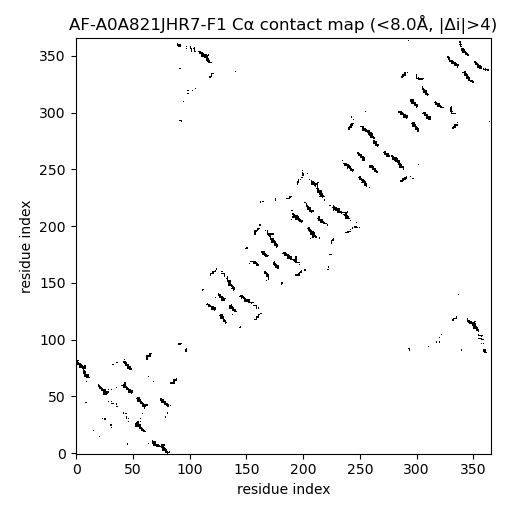TRP A C 1
ATOM 2151 O O . TRP A 1 272 ? 2.306 19.281 -12.650 1.00 87.50 272 TRP A O 1
ATOM 2161 N N . THR A 1 273 ? 1.428 19.259 -10.582 1.00 88.31 273 THR A N 1
ATOM 2162 C CA . THR A 1 273 ? 2.422 20.155 -9.979 1.00 88.31 273 THR A CA 1
ATOM 2163 C C . THR A 1 273 ? 2.947 19.593 -8.662 1.00 88.31 273 THR A C 1
ATOM 2165 O O . THR A 1 273 ? 2.237 18.891 -7.941 1.00 88.31 273 THR A O 1
ATOM 2168 N N . GLU A 1 274 ? 4.213 19.876 -8.354 1.00 87.38 274 GLU A N 1
ATOM 2169 C CA . GLU A 1 274 ? 4.792 19.583 -7.042 1.00 87.38 274 GLU A CA 1
ATOM 2170 C C . GLU A 1 274 ? 4.291 20.617 -6.023 1.00 87.38 274 GLU A C 1
ATOM 2172 O O . GLU A 1 274 ? 4.453 21.822 -6.225 1.00 87.38 274 GLU A O 1
ATOM 2177 N N . ASN A 1 275 ? 3.717 20.158 -4.910 1.00 84.88 275 ASN A N 1
ATOM 2178 C CA . ASN A 1 275 ? 3.366 21.016 -3.787 1.00 84.88 275 ASN A CA 1
ATOM 2179 C C . ASN A 1 275 ? 4.523 21.098 -2.786 1.00 84.88 275 ASN A C 1
ATOM 2181 O O . ASN A 1 275 ? 4.620 20.299 -1.856 1.00 84.88 275 ASN A O 1
ATOM 2185 N N . ILE A 1 276 ? 5.367 22.113 -2.964 1.00 80.12 276 ILE A N 1
ATOM 2186 C CA . ILE A 1 276 ? 6.596 22.327 -2.184 1.00 80.12 276 ILE A CA 1
ATOM 2187 C C . ILE A 1 276 ? 6.317 22.489 -0.679 1.00 80.12 276 ILE A C 1
ATOM 2189 O O . ILE A 1 276 ? 7.137 22.077 0.138 1.00 80.12 276 ILE A O 1
ATOM 2193 N N . ASN A 1 277 ? 5.169 23.057 -0.298 1.00 78.69 277 ASN A N 1
ATOM 2194 C CA . ASN A 1 277 ? 4.852 23.337 1.108 1.00 78.69 277 ASN A CA 1
ATOM 2195 C C . ASN A 1 277 ? 4.524 22.074 1.920 1.00 78.69 277 ASN A C 1
ATOM 2197 O O . ASN A 1 277 ? 4.714 22.071 3.132 1.00 78.69 277 ASN A O 1
ATOM 2201 N N . ASP A 1 278 ? 4.073 21.011 1.248 1.00 77.62 278 ASP A N 1
ATOM 2202 C CA . ASP A 1 278 ? 3.689 19.737 1.873 1.00 77.62 278 ASP A CA 1
ATOM 2203 C C . ASP A 1 278 ? 4.753 18.639 1.639 1.00 77.62 278 ASP A C 1
ATOM 2205 O O . ASP A 1 278 ? 4.522 17.457 1.918 1.00 77.62 278 ASP A O 1
ATOM 2209 N N . THR A 1 279 ? 5.912 19.010 1.085 1.00 79.69 279 THR A N 1
ATOM 2210 C CA . THR A 1 279 ? 7.046 18.110 0.853 1.00 79.69 279 THR A CA 1
ATOM 2211 C C . THR A 1 279 ? 7.721 17.774 2.183 1.00 79.69 279 THR A C 1
ATOM 2213 O O . THR A 1 279 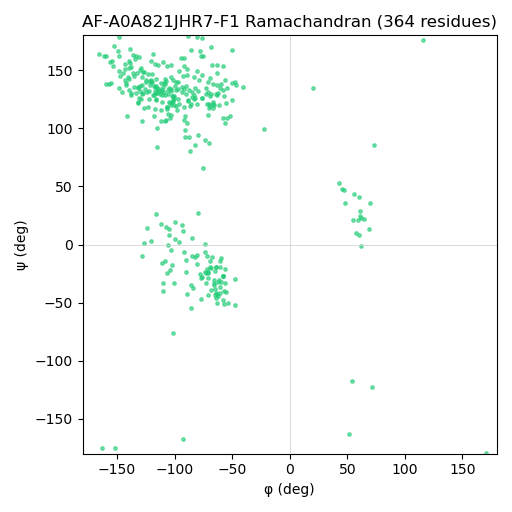? 8.080 18.651 2.968 1.00 79.69 279 THR A O 1
ATOM 2216 N N . ILE A 1 280 ? 7.937 16.483 2.434 1.00 82.25 280 ILE A N 1
ATOM 2217 C CA . ILE A 1 280 ? 8.536 15.998 3.679 1.00 82.25 280 ILE A CA 1
ATOM 2218 C C . ILE A 1 280 ? 10.042 15.890 3.484 1.00 82.25 280 ILE A C 1
ATOM 2220 O O . ILE A 1 280 ? 10.539 14.990 2.800 1.00 82.25 280 ILE A O 1
ATOM 2224 N N . THR A 1 281 ? 10.777 16.808 4.105 1.00 78.12 281 THR A N 1
ATOM 2225 C CA . THR A 1 281 ? 12.240 16.794 4.082 1.00 78.12 281 THR A CA 1
ATOM 2226 C C . THR A 1 281 ? 12.771 15.587 4.842 1.00 78.12 281 THR A C 1
ATOM 2228 O O . THR A 1 281 ? 12.588 15.465 6.053 1.00 78.12 281 THR A O 1
ATOM 2231 N N . GLN A 1 282 ? 13.474 14.709 4.131 1.00 74.94 282 GLN A N 1
ATOM 2232 C CA . GLN A 1 282 ? 14.198 13.591 4.719 1.00 74.94 282 GLN A CA 1
ATOM 2233 C C . GLN A 1 282 ? 15.517 13.348 3.982 1.00 74.94 282 GLN A C 1
ATOM 2235 O O . GLN A 1 282 ? 15.658 13.665 2.803 1.00 74.94 282 GLN A O 1
ATOM 2240 N N . ASN A 1 283 ? 16.473 12.734 4.680 1.00 76.19 283 ASN A N 1
ATOM 2241 C CA . ASN A 1 283 ? 17.803 12.431 4.137 1.00 76.19 283 ASN A CA 1
ATOM 2242 C C . ASN A 1 283 ? 18.004 10.940 3.843 1.00 76.19 283 ASN A C 1
ATOM 2244 O O . ASN A 1 283 ? 19.128 10.481 3.642 1.00 76.19 283 ASN A O 1
ATOM 2248 N N . GLU A 1 284 ? 16.914 10.182 3.816 1.00 85.56 284 GLU A N 1
ATOM 2249 C CA . GLU A 1 284 ? 16.938 8.733 3.698 1.00 85.56 284 GLU A CA 1
ATOM 2250 C C . GLU A 1 284 ? 16.492 8.264 2.314 1.00 85.56 284 GLU A C 1
ATOM 2252 O O . GLU A 1 284 ? 15.746 8.940 1.610 1.00 85.56 284 GLU A O 1
ATOM 2257 N N . LYS A 1 285 ? 16.974 7.086 1.926 1.00 89.62 285 LYS A N 1
ATOM 2258 C CA . LYS A 1 285 ? 16.594 6.419 0.680 1.00 89.62 285 LYS A CA 1
ATOM 2259 C C . LYS A 1 285 ? 15.275 5.671 0.887 1.00 89.62 285 LYS A C 1
ATOM 2261 O O . LYS A 1 285 ? 15.153 4.948 1.876 1.00 89.62 285 LYS A O 1
ATOM 2266 N N . ILE A 1 286 ? 14.325 5.777 -0.038 1.00 89.94 286 ILE A N 1
ATOM 2267 C CA . ILE A 1 286 ? 13.002 5.139 0.068 1.00 89.94 286 ILE A CA 1
ATOM 2268 C C . ILE A 1 286 ? 12.858 4.014 -0.949 1.00 89.94 286 ILE A C 1
ATOM 2270 O O . ILE A 1 286 ? 13.168 4.188 -2.124 1.00 89.94 286 ILE A O 1
ATOM 2274 N N . SER A 1 287 ? 12.360 2.872 -0.479 1.00 89.94 287 SER A N 1
ATOM 2275 C CA . SER A 1 287 ? 12.024 1.715 -1.323 1.00 89.94 287 SER A CA 1
ATOM 2276 C C . SER A 1 287 ? 10.531 1.622 -1.617 1.00 89.94 287 SER A C 1
ATOM 2278 O O . SER A 1 287 ? 10.153 1.207 -2.707 1.00 89.94 287 SER A O 1
ATOM 2280 N N . ASP A 1 288 ? 9.678 2.045 -0.682 1.00 92.62 288 ASP A N 1
ATOM 2281 C CA . ASP A 1 288 ? 8.228 2.021 -0.854 1.00 92.62 288 ASP A CA 1
ATOM 2282 C C . ASP A 1 288 ? 7.528 3.050 0.038 1.00 92.62 288 ASP A C 1
ATOM 2284 O O . ASP A 1 288 ? 8.074 3.474 1.063 1.00 92.62 288 ASP A O 1
ATOM 2288 N N . ILE A 1 289 ? 6.318 3.444 -0.363 1.00 93.50 289 ILE A N 1
ATOM 2289 C CA . ILE A 1 289 ? 5.446 4.346 0.390 1.00 93.50 289 ILE A CA 1
ATOM 2290 C C . ILE A 1 289 ? 4.041 3.752 0.412 1.00 93.50 289 ILE A C 1
ATOM 2292 O O . ILE A 1 289 ? 3.474 3.450 -0.637 1.00 93.50 289 ILE A O 1
ATOM 2296 N N . VAL A 1 290 ? 3.448 3.669 1.598 1.00 92.38 290 VAL A N 1
ATOM 2297 C CA . VAL A 1 290 ? 2.035 3.320 1.778 1.00 92.38 290 VAL A CA 1
ATOM 2298 C C . VAL A 1 290 ? 1.323 4.463 2.480 1.00 92.38 290 VAL A C 1
ATOM 2300 O O . VAL A 1 290 ? 1.868 5.058 3.406 1.00 92.38 290 VAL A O 1
ATOM 2303 N N . ILE A 1 291 ? 0.102 4.764 2.046 1.00 90.25 291 ILE A N 1
ATOM 2304 C CA . ILE A 1 291 ? -0.785 5.695 2.742 1.00 90.25 291 ILE A CA 1
ATOM 2305 C C . ILE A 1 291 ? -1.933 4.887 3.326 1.00 90.25 291 ILE A C 1
ATOM 2307 O O . ILE A 1 291 ? -2.594 4.128 2.611 1.00 90.25 291 ILE A O 1
ATOM 2311 N N . ASP A 1 292 ? -2.108 4.990 4.639 1.00 87.69 292 ASP A N 1
ATOM 2312 C CA . ASP A 1 292 ? -3.141 4.249 5.353 1.00 87.69 292 ASP A CA 1
ATOM 2313 C C . ASP A 1 292 ? -4.478 5.006 5.409 1.00 87.69 292 ASP A C 1
ATOM 2315 O O . ASP A 1 292 ? -4.621 6.116 4.903 1.00 87.69 292 ASP A O 1
ATOM 2319 N N . ASN A 1 293 ? -5.491 4.397 6.028 1.00 81.31 293 ASN A N 1
ATOM 2320 C CA . ASN A 1 293 ? -6.845 4.968 6.111 1.00 81.31 293 ASN A CA 1
ATOM 2321 C C . ASN A 1 293 ? -6.968 6.158 7.092 1.00 81.31 293 ASN A C 1
ATOM 2323 O O . ASN A 1 293 ? -8.067 6.685 7.301 1.00 81.31 293 ASN A O 1
ATOM 2327 N N . CYS A 1 294 ? -5.866 6.534 7.738 1.00 81.12 294 CYS A N 1
ATOM 2328 C CA . CYS A 1 294 ? -5.750 7.690 8.616 1.00 81.12 294 CYS A CA 1
ATOM 2329 C C . CYS A 1 294 ? -4.840 8.763 7.992 1.00 81.12 294 CYS A C 1
ATOM 2331 O O . CYS A 1 294 ? -4.348 9.629 8.712 1.00 81.12 294 CYS A O 1
ATOM 2333 N N . ASP A 1 295 ? -4.600 8.677 6.676 1.00 83.38 295 ASP A N 1
ATOM 2334 C CA . ASP A 1 295 ? -3.795 9.600 5.871 1.00 83.38 295 ASP A CA 1
ATOM 2335 C C . ASP A 1 295 ? -2.332 9.728 6.324 1.00 83.38 295 ASP A C 1
ATOM 2337 O O . ASP A 1 295 ? -1.637 10.695 5.989 1.00 83.38 295 ASP A O 1
ATOM 2341 N N . ARG A 1 296 ? -1.826 8.733 7.064 1.00 88.81 296 ARG A N 1
ATOM 2342 C CA . ARG A 1 296 ? -0.416 8.684 7.458 1.00 88.81 296 ARG A CA 1
ATOM 2343 C C . ARG A 1 296 ? 0.411 8.084 6.343 1.00 88.81 296 ARG A C 1
ATOM 2345 O O . ARG A 1 296 ? -0.005 7.136 5.677 1.00 88.81 296 ARG A O 1
ATOM 2352 N N . ILE A 1 297 ? 1.619 8.605 6.192 1.00 92.12 297 ILE A N 1
ATOM 2353 C CA . ILE A 1 297 ? 2.561 8.170 5.166 1.00 92.12 297 ILE A CA 1
ATOM 2354 C C . ILE A 1 297 ? 3.573 7.241 5.822 1.00 92.12 297 ILE A C 1
ATOM 2356 O O . ILE A 1 297 ? 4.298 7.641 6.730 1.00 92.12 297 ILE A O 1
ATOM 2360 N N . TRP A 1 298 ? 3.632 6.006 5.346 1.00 93.81 298 TRP A N 1
ATOM 2361 C CA . TRP A 1 298 ? 4.563 4.981 5.791 1.00 93.81 298 TRP A CA 1
ATOM 2362 C C . TRP A 1 298 ? 5.657 4.833 4.748 1.00 93.81 298 TRP A C 1
ATOM 2364 O O . TRP A 1 298 ? 5.403 4.319 3.662 1.00 93.81 298 TRP A O 1
ATOM 2374 N N . ALA A 1 299 ? 6.866 5.279 5.067 1.00 93.38 299 ALA A N 1
ATOM 2375 C CA . ALA A 1 299 ? 8.020 5.183 4.186 1.00 93.38 299 ALA A CA 1
ATOM 2376 C C . ALA A 1 299 ? 8.928 4.026 4.616 1.00 93.38 299 ALA A C 1
ATOM 2378 O O . ALA A 1 299 ? 9.403 3.980 5.753 1.00 93.3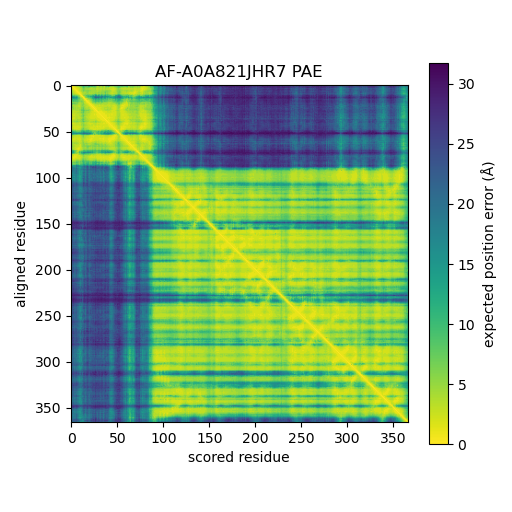8 299 ALA A O 1
ATOM 2379 N N . VAL A 1 300 ? 9.204 3.102 3.697 1.00 92.19 300 VAL A N 1
ATOM 2380 C CA . VAL A 1 300 ? 10.167 2.016 3.913 1.00 92.19 300 VAL A CA 1
ATOM 2381 C C . VAL A 1 300 ? 11.561 2.505 3.548 1.00 92.19 300 VAL A C 1
ATOM 2383 O O . VAL A 1 300 ? 11.830 2.849 2.391 1.00 92.19 300 VAL A O 1
ATOM 2386 N N . ILE A 1 301 ? 12.468 2.501 4.523 1.00 90.56 301 ILE A N 1
ATOM 2387 C CA . ILE A 1 301 ? 13.825 3.004 4.328 1.00 90.56 301 ILE A CA 1
ATOM 2388 C C . ILE A 1 301 ? 14.723 1.906 3.761 1.00 90.56 301 ILE A C 1
ATOM 2390 O O . ILE A 1 301 ? 14.922 0.857 4.382 1.00 90.56 301 ILE A O 1
ATOM 2394 N N . VAL A 1 302 ? 15.297 2.177 2.587 1.00 84.94 302 VAL A N 1
ATOM 2395 C CA . VAL A 1 302 ? 16.194 1.261 1.871 1.00 84.94 302 VAL A CA 1
ATOM 2396 C C . VAL A 1 302 ? 17.332 0.844 2.791 1.00 84.94 302 VAL A C 1
ATOM 2398 O O . VAL A 1 302 ? 17.942 1.675 3.461 1.00 84.94 302 VAL A O 1
ATOM 2401 N N . GLU A 1 303 ? 17.624 -0.456 2.804 1.00 82.06 303 GLU A N 1
ATOM 2402 C CA . GLU A 1 303 ? 18.754 -1.063 3.518 1.00 82.06 303 GLU A CA 1
ATOM 2403 C C . GLU A 1 303 ? 18.750 -0.899 5.050 1.00 82.06 303 GLU A C 1
ATOM 2405 O O . GLU A 1 303 ? 19.611 -1.471 5.715 1.00 82.06 303 GLU A O 1
ATOM 2410 N N . LYS A 1 304 ? 17.769 -0.209 5.648 1.00 80.81 304 LYS A N 1
ATOM 2411 C CA . LYS A 1 304 ? 17.822 0.165 7.070 1.00 80.81 304 LYS A CA 1
ATOM 2412 C C . LYS A 1 304 ? 16.910 -0.626 8.002 1.00 80.81 304 LYS A C 1
ATOM 2414 O O . LYS A 1 304 ? 16.980 -0.390 9.200 1.00 80.81 304 LYS A O 1
ATOM 2419 N N . ASN A 1 305 ? 16.118 -1.587 7.508 1.00 86.44 305 ASN A N 1
ATOM 2420 C CA . ASN A 1 305 ? 15.152 -2.339 8.337 1.00 86.44 305 ASN A CA 1
ATOM 2421 C C . ASN A 1 305 ? 14.300 -1.405 9.216 1.00 86.44 305 ASN A C 1
ATOM 2423 O O . ASN A 1 305 ? 13.988 -1.708 10.366 1.00 86.44 305 ASN A O 1
ATOM 2427 N N . ILE A 1 306 ? 13.969 -0.234 8.675 1.00 90.56 306 ILE A N 1
ATOM 2428 C CA . ILE A 1 306 ? 13.240 0.824 9.361 1.00 90.56 306 ILE A CA 1
ATOM 2429 C C . ILE A 1 306 ? 12.067 1.218 8.477 1.00 90.56 306 ILE A C 1
ATOM 2431 O O . ILE A 1 306 ? 12.214 1.377 7.263 1.00 90.56 306 ILE A O 1
ATOM 2435 N N . ILE A 1 307 ? 10.918 1.400 9.114 1.00 92.88 307 ILE A N 1
ATOM 2436 C CA . ILE A 1 307 ? 9.754 2.043 8.521 1.00 92.88 307 ILE A CA 1
ATOM 2437 C C . ILE A 1 307 ? 9.501 3.332 9.296 1.00 92.88 307 ILE A C 1
ATOM 2439 O O . ILE A 1 307 ? 9.483 3.323 10.527 1.00 92.88 307 ILE A O 1
ATOM 2443 N N . VAL A 1 308 ? 9.333 4.438 8.581 1.00 92.50 308 VAL A N 1
ATOM 2444 C CA . VAL A 1 308 ? 9.075 5.758 9.159 1.00 92.50 308 VAL A CA 1
ATOM 2445 C C . VAL A 1 308 ? 7.626 6.139 8.888 1.00 92.50 308 VAL A C 1
ATOM 2447 O O . VAL A 1 308 ? 7.176 6.069 7.747 1.00 92.50 308 VAL A O 1
ATOM 2450 N N . ILE A 1 309 ? 6.896 6.538 9.926 1.00 92.50 309 ILE A N 1
ATOM 2451 C CA . ILE A 1 309 ? 5.512 7.002 9.828 1.00 92.50 309 ILE A CA 1
ATOM 2452 C C . ILE A 1 309 ? 5.479 8.512 10.016 1.00 92.50 309 ILE A C 1
ATOM 2454 O O . ILE A 1 309 ? 5.814 9.029 11.086 1.00 92.50 309 ILE A O 1
ATOM 2458 N N . TYR A 1 310 ? 5.023 9.202 8.979 1.00 88.62 310 TYR A N 1
ATOM 2459 C CA . TYR A 1 310 ? 4.743 10.628 8.995 1.00 88.62 310 TYR A CA 1
ATOM 2460 C C . TYR A 1 31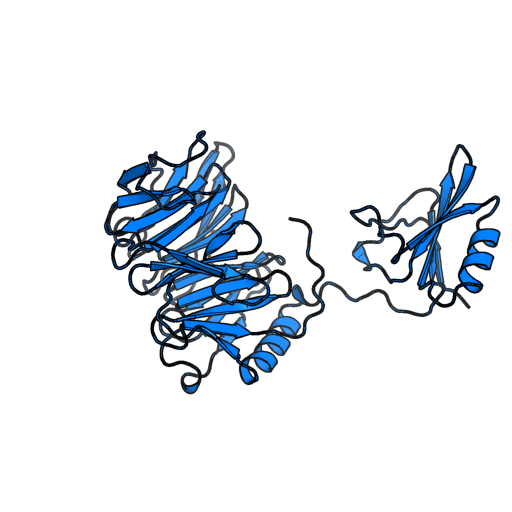0 ? 3.248 10.838 9.218 1.00 88.62 310 TYR A C 1
ATOM 2462 O O . TYR A 1 310 ? 2.409 10.445 8.407 1.00 88.62 310 TYR A O 1
ATOM 2470 N N . ASP A 1 311 ? 2.934 11.455 10.348 1.00 81.00 311 ASP A N 1
ATOM 2471 C CA . ASP A 1 311 ? 1.600 11.930 10.693 1.00 81.00 311 ASP A CA 1
ATOM 2472 C C . ASP A 1 311 ? 1.508 13.383 10.211 1.00 81.00 311 ASP A C 1
ATOM 2474 O O . ASP A 1 311 ? 2.312 14.212 10.644 1.00 81.00 311 ASP A O 1
ATOM 2478 N N . GLN A 1 312 ? 0.585 13.688 9.289 1.00 62.22 312 GLN A N 1
ATOM 2479 C CA . GLN A 1 312 ? 0.509 14.997 8.614 1.00 62.22 312 GLN A CA 1
ATOM 2480 C C . GLN A 1 312 ? 0.387 16.175 9.596 1.00 62.22 312 GLN A C 1
ATOM 2482 O O . GLN A 1 312 ? 0.736 17.303 9.259 1.00 62.22 312 GLN A O 1
ATOM 2487 N N . ASN A 1 313 ? -0.056 15.910 10.830 1.00 59.09 313 ASN A N 1
ATOM 2488 C CA . ASN A 1 313 ? -0.265 16.918 11.865 1.00 59.09 313 ASN A CA 1
ATOM 2489 C C . ASN A 1 313 ? 0.874 17.016 12.896 1.00 59.09 313 ASN A C 1
ATOM 2491 O O . ASN A 1 313 ? 0.742 17.753 13.875 1.00 59.09 313 ASN A O 1
ATOM 2495 N N . LYS A 1 314 ? 1.980 16.274 12.739 1.00 60.88 314 LYS A N 1
ATOM 2496 C CA . LYS A 1 314 ? 3.073 16.249 13.727 1.00 60.88 314 LYS A CA 1
ATOM 2497 C C . LYS A 1 314 ? 4.409 16.691 13.149 1.00 60.88 314 LYS A C 1
ATOM 2499 O O . LYS A 1 314 ? 4.805 16.312 12.056 1.00 60.88 314 LYS A O 1
ATOM 2504 N N . ALA A 1 315 ? 5.151 17.436 13.968 1.00 59.81 315 ALA A N 1
ATOM 2505 C CA . ALA A 1 315 ? 6.484 17.934 13.635 1.00 59.81 315 ALA A CA 1
ATOM 2506 C C . ALA A 1 315 ? 7.560 16.832 13.566 1.00 59.81 315 ALA A C 1
ATOM 2508 O O . ALA A 1 315 ? 8.623 17.049 12.984 1.00 59.81 315 ALA A O 1
ATOM 2509 N N . HIS A 1 316 ? 7.317 15.665 14.175 1.00 78.62 316 HIS A N 1
ATOM 2510 C CA . HIS A 1 316 ? 8.293 14.580 14.256 1.00 78.62 316 HIS A CA 1
ATOM 2511 C C . HIS A 1 316 ? 7.688 13.243 13.817 1.00 78.62 316 HIS A C 1
ATOM 2513 O O . HIS A 1 316 ? 6.602 12.893 14.292 1.00 78.62 316 HIS A O 1
ATOM 2519 N N . PRO A 1 317 ? 8.381 12.491 12.943 1.00 87.06 317 PRO A N 1
ATOM 2520 C CA . PRO A 1 317 ? 7.933 11.174 12.526 1.00 87.06 317 PRO A CA 1
ATOM 2521 C C . PRO A 1 317 ? 8.166 10.117 13.610 1.00 87.06 317 PRO A C 1
ATOM 2523 O O . PRO A 1 317 ? 8.985 10.289 14.516 1.00 87.06 317 PRO A O 1
ATOM 2526 N N . TYR A 1 318 ? 7.472 8.990 13.477 1.00 88.50 318 TYR A N 1
ATOM 2527 C CA . TYR A 1 318 ? 7.682 7.797 14.293 1.00 88.50 318 TYR A CA 1
ATOM 2528 C C . TYR A 1 318 ? 8.524 6.781 13.529 1.00 88.50 318 TYR A C 1
ATOM 2530 O O . TYR A 1 318 ? 8.254 6.511 12.363 1.00 88.50 318 TYR A O 1
ATOM 2538 N N . ASN A 1 319 ? 9.497 6.165 14.198 1.00 89.81 319 ASN A N 1
ATOM 2539 C CA . ASN A 1 319 ? 10.315 5.111 13.605 1.00 89.81 319 ASN A CA 1
ATOM 2540 C C . ASN A 1 319 ? 9.911 3.750 14.168 1.00 89.81 319 ASN A C 1
ATOM 2542 O O . ASN A 1 319 ? 9.895 3.554 15.383 1.00 89.81 319 ASN A O 1
ATOM 2546 N N . ILE A 1 320 ? 9.660 2.800 13.276 1.00 88.12 320 ILE A N 1
ATOM 2547 C CA . ILE A 1 320 ? 9.546 1.380 13.588 1.00 88.12 320 ILE A CA 1
ATOM 2548 C C . ILE A 1 320 ? 10.847 0.727 13.140 1.00 88.12 320 ILE A C 1
ATOM 2550 O O . ILE A 1 320 ? 11.128 0.634 11.943 1.00 88.12 320 ILE A O 1
ATOM 2554 N N . THR A 1 321 ? 11.644 0.278 14.103 1.00 88.62 321 THR A N 1
ATOM 2555 C CA . THR A 1 321 ? 12.930 -0.371 13.836 1.00 88.62 321 THR A CA 1
ATOM 2556 C C . THR A 1 321 ? 12.790 -1.872 14.000 1.00 88.62 321 THR A C 1
ATOM 2558 O O . THR A 1 321 ? 12.459 -2.366 15.077 1.00 88.62 321 THR A O 1
ATOM 2561 N N . PHE A 1 322 ? 13.105 -2.611 12.944 1.00 82.81 322 PHE A N 1
ATOM 2562 C CA . PHE A 1 322 ? 13.123 -4.061 12.971 1.00 82.81 322 PHE A CA 1
ATOM 2563 C C . PHE A 1 322 ? 14.527 -4.545 13.325 1.00 82.81 322 PHE A C 1
ATOM 2565 O O . PHE A 1 322 ? 15.527 -4.070 12.782 1.00 82.81 322 PHE A O 1
ATOM 2572 N N . ASN A 1 323 ? 14.621 -5.508 14.241 1.00 77.12 323 ASN A N 1
ATOM 2573 C CA . ASN A 1 323 ? 15.911 -6.064 14.631 1.00 77.12 323 ASN A CA 1
ATOM 2574 C C . ASN A 1 323 ? 16.547 -6.776 13.425 1.00 77.12 323 ASN A C 1
ATOM 2576 O O . ASN A 1 323 ? 15.912 -7.618 12.793 1.00 77.12 323 ASN A O 1
ATOM 2580 N N . SER A 1 324 ? 17.805 -6.461 13.113 1.00 68.75 324 SER A N 1
ATOM 2581 C CA . SER A 1 324 ? 18.533 -7.038 11.975 1.00 68.75 324 SER A CA 1
ATOM 2582 C C . SER A 1 324 ? 18.622 -8.565 12.027 1.00 68.75 324 SER A C 1
ATOM 2584 O O . SER A 1 324 ? 18.644 -9.205 10.984 1.00 68.75 324 SER A O 1
ATOM 2586 N N . ASN A 1 325 ? 18.576 -9.168 13.217 1.00 70.94 325 ASN A N 1
ATOM 2587 C CA . ASN A 1 325 ? 18.541 -10.624 13.379 1.00 70.94 325 ASN A CA 1
ATOM 2588 C C . ASN A 1 325 ? 17.189 -11.244 12.979 1.00 70.94 325 ASN A C 1
ATOM 2590 O O . ASN A 1 325 ? 17.058 -12.467 12.915 1.00 70.94 325 ASN A O 1
ATOM 2594 N N . MET A 1 326 ? 16.154 -10.432 12.740 1.00 70.31 326 MET A N 1
ATOM 2595 C CA . MET A 1 326 ? 14.838 -10.928 12.346 1.00 70.31 326 MET A CA 1
ATOM 2596 C C . MET A 1 326 ? 14.772 -11.332 10.874 1.00 70.31 326 MET A C 1
ATOM 2598 O O . MET A 1 326 ? 13.953 -12.199 10.556 1.00 70.31 326 MET A O 1
ATOM 2602 N N . PHE A 1 327 ? 15.615 -10.764 10.007 1.00 73.62 327 PHE A N 1
ATOM 2603 C CA . PHE A 1 327 ? 15.541 -10.954 8.558 1.00 73.62 327 PHE A CA 1
ATOM 2604 C C . PHE A 1 327 ? 16.921 -11.185 7.948 1.00 73.62 327 PHE A C 1
ATOM 2606 O O . PHE A 1 327 ? 17.909 -10.618 8.400 1.00 73.62 327 PHE A O 1
ATOM 2613 N N . GLN A 1 328 ? 16.994 -11.981 6.879 1.00 73.62 328 GLN A N 1
ATOM 2614 C CA . GLN A 1 328 ? 18.248 -12.161 6.136 1.00 73.62 328 GLN A CA 1
ATOM 2615 C C . GLN A 1 328 ? 18.500 -11.030 5.128 1.00 73.62 328 GLN A C 1
ATOM 2617 O O . GLN A 1 328 ? 19.588 -10.937 4.562 1.00 73.62 328 GLN A O 1
ATOM 2622 N N . SER A 1 329 ? 17.503 -10.176 4.881 1.00 79.88 329 SER A N 1
ATOM 2623 C CA . SER A 1 329 ? 17.639 -8.967 4.072 1.00 79.88 329 SER A CA 1
ATOM 2624 C C . SER A 1 329 ? 16.706 -7.859 4.538 1.00 79.88 329 SER A C 1
ATOM 2626 O O . SER A 1 329 ? 15.738 -8.100 5.266 1.00 79.88 329 SER A O 1
ATOM 2628 N N . SER A 1 330 ? 17.026 -6.641 4.111 1.00 85.19 330 SER A N 1
ATOM 2629 C CA . SER A 1 330 ? 16.253 -5.454 4.437 1.00 85.19 330 SER A CA 1
ATOM 2630 C C . SER A 1 330 ? 14.835 -5.525 3.876 1.00 85.19 330 SER A C 1
ATOM 263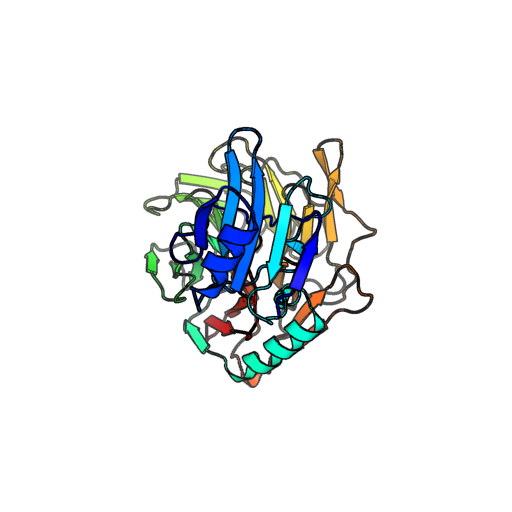2 O O . SER A 1 330 ? 14.608 -6.116 2.818 1.00 85.19 330 SER A O 1
ATOM 2634 N N . ILE A 1 331 ? 13.889 -4.923 4.592 1.00 88.94 331 ILE A N 1
ATOM 2635 C CA . ILE A 1 331 ? 12.523 -4.727 4.094 1.00 88.94 331 ILE A CA 1
ATOM 2636 C C . ILE A 1 331 ? 12.583 -3.932 2.786 1.00 88.94 331 ILE A C 1
ATOM 2638 O O . ILE A 1 331 ? 13.290 -2.926 2.714 1.00 88.94 331 ILE A O 1
ATOM 2642 N N . PHE A 1 332 ? 11.849 -4.395 1.774 1.00 88.56 332 PHE A N 1
ATOM 2643 C CA . PHE A 1 332 ? 11.785 -3.741 0.468 1.00 88.56 332 PHE A CA 1
ATOM 2644 C C . PHE A 1 332 ? 10.425 -3.084 0.200 1.00 88.56 332 PHE A C 1
ATOM 2646 O O . PHE A 1 332 ? 10.359 -1.996 -0.358 1.00 88.56 332 PHE A O 1
ATOM 2653 N N . ASN A 1 333 ? 9.324 -3.725 0.587 1.00 91.56 333 ASN A N 1
ATOM 2654 C CA . ASN A 1 333 ? 7.973 -3.212 0.362 1.00 91.56 333 ASN A CA 1
ATOM 2655 C C . ASN A 1 333 ? 7.107 -3.431 1.604 1.00 91.56 333 ASN A C 1
ATOM 2657 O O . ASN A 1 333 ? 7.344 -4.371 2.371 1.00 91.56 333 ASN A O 1
ATOM 2661 N N . LEU A 1 334 ? 6.108 -2.570 1.781 1.00 93.00 334 LEU A N 1
ATOM 2662 C CA . LEU A 1 334 ? 5.106 -2.669 2.833 1.00 93.00 334 LEU A CA 1
ATOM 2663 C C . LEU A 1 334 ? 3.723 -2.764 2.188 1.00 93.00 334 LEU A C 1
ATOM 2665 O O . LEU A 1 334 ? 3.403 -2.046 1.249 1.00 93.00 334 LEU A O 1
ATOM 2669 N N . PHE A 1 335 ? 2.863 -3.611 2.737 1.00 91.44 335 PHE A N 1
ATOM 2670 C CA . PHE A 1 335 ? 1.456 -3.664 2.372 1.00 91.44 335 PHE A CA 1
ATOM 2671 C C . PHE A 1 335 ? 0.607 -3.651 3.638 1.00 91.44 335 PHE A C 1
ATOM 2673 O O . PHE A 1 335 ? 0.818 -4.477 4.522 1.00 91.44 335 PHE A O 1
ATOM 2680 N N . ILE A 1 336 ? -0.349 -2.726 3.740 1.00 89.81 336 ILE A N 1
ATOM 2681 C CA . ILE A 1 336 ? -1.251 -2.619 4.894 1.00 89.81 336 ILE A CA 1
ATOM 2682 C C . ILE A 1 336 ? -2.620 -3.184 4.496 1.00 89.81 336 ILE A C 1
ATOM 2684 O O . ILE A 1 336 ? -3.236 -2.741 3.522 1.00 89.81 336 ILE A O 1
ATOM 2688 N N . LEU A 1 337 ? -3.075 -4.192 5.237 1.00 85.06 337 LEU A N 1
ATOM 2689 C CA . LEU A 1 337 ? -4.409 -4.774 5.129 1.00 85.06 337 LEU A CA 1
ATOM 2690 C C . LEU A 1 337 ? -5.411 -3.982 5.974 1.00 85.06 337 LEU A C 1
ATOM 2692 O O . LEU A 1 337 ? -5.050 -3.162 6.815 1.00 85.06 337 LEU A O 1
ATOM 2696 N N . ASP A 1 338 ? -6.695 -4.252 5.764 1.00 71.88 338 ASP A N 1
ATOM 2697 C CA . ASP A 1 338 ? -7.781 -3.409 6.273 1.00 71.88 338 ASP A CA 1
ATOM 2698 C C . ASP A 1 338 ? -7.887 -3.346 7.812 1.00 71.88 338 ASP A C 1
ATOM 2700 O O . ASP A 1 338 ? -8.441 -2.383 8.337 1.00 71.88 338 ASP A O 1
ATOM 2704 N N . ASN A 1 339 ? -7.297 -4.306 8.533 1.00 70.88 339 ASN A N 1
ATOM 2705 C CA . ASN A 1 339 ? -7.237 -4.337 10.002 1.00 70.88 339 ASN A CA 1
ATOM 2706 C C . ASN A 1 339 ? -5.888 -3.852 10.563 1.00 70.88 339 ASN A C 1
ATOM 2708 O O . ASN A 1 339 ? -5.524 -4.209 11.678 1.00 70.88 339 ASN A O 1
ATOM 2712 N N . TYR A 1 340 ? -5.096 -3.116 9.776 1.00 81.31 340 TYR A N 1
ATOM 2713 C CA . TYR A 1 340 ? -3.717 -2.730 10.117 1.00 81.31 340 TYR A CA 1
ATOM 2714 C C . TYR A 1 340 ? -2.746 -3.894 10.335 1.00 81.31 340 TYR A C 1
ATOM 2716 O O . TYR A 1 340 ? -1.583 -3.682 10.676 1.00 81.31 340 TYR A O 1
ATOM 2724 N N . THR A 1 341 ? -3.177 -5.116 10.029 1.00 86.12 341 THR A N 1
ATOM 2725 C CA . THR A 1 341 ? -2.276 -6.209 9.693 1.00 86.12 341 THR A CA 1
ATOM 2726 C C . THR A 1 341 ? -1.401 -5.761 8.533 1.00 86.12 341 THR A C 1
ATOM 2728 O O . THR A 1 341 ? -1.914 -5.390 7.477 1.00 86.12 341 THR A O 1
ATOM 2731 N N . PHE A 1 342 ? -0.088 -5.776 8.711 1.00 89.44 342 PHE A N 1
ATOM 2732 C CA . PHE A 1 342 ? 0.826 -5.355 7.662 1.00 89.44 342 PHE A CA 1
ATOM 2733 C C . PHE A 1 342 ? 1.769 -6.482 7.266 1.00 89.44 342 PHE A C 1
ATOM 2735 O O . PHE A 1 342 ? 2.153 -7.340 8.065 1.00 89.44 342 PHE A O 1
ATOM 2742 N N . VAL A 1 343 ? 2.104 -6.478 5.982 1.00 91.19 343 VAL A N 1
ATOM 2743 C CA . VAL A 1 343 ? 2.935 -7.470 5.319 1.00 91.19 343 VAL A CA 1
ATOM 2744 C C . VAL A 1 343 ? 4.177 -6.770 4.805 1.00 91.19 343 VAL A C 1
ATOM 2746 O O . VAL A 1 343 ? 4.075 -5.756 4.117 1.00 91.19 343 VAL A O 1
ATOM 2749 N N . THR A 1 344 ? 5.350 -7.306 5.121 1.00 91.19 344 THR A N 1
ATOM 2750 C CA . THR A 1 344 ? 6.615 -6.827 4.557 1.00 91.19 344 THR A CA 1
ATOM 2751 C C . THR A 1 344 ? 7.165 -7.833 3.562 1.00 91.19 344 THR A C 1
ATOM 2753 O O . THR A 1 344 ? 7.078 -9.044 3.790 1.00 91.19 344 THR A O 1
ATOM 2756 N N . SER A 1 345 ? 7.755 -7.340 2.472 1.00 90.88 345 SER A N 1
ATOM 2757 C CA . SER A 1 345 ? 8.494 -8.170 1.520 1.00 90.88 345 SER A CA 1
ATOM 2758 C C . SER A 1 345 ? 10.010 -8.033 1.675 1.00 90.88 345 SER A C 1
ATOM 2760 O O . SER A 1 345 ? 10.519 -7.004 2.135 1.00 90.88 345 SER A O 1
ATOM 2762 N N . HIS A 1 346 ? 10.728 -9.081 1.269 1.00 87.50 346 HIS A N 1
ATOM 2763 C CA . HIS A 1 346 ? 12.182 -9.166 1.362 1.00 87.50 346 HIS A CA 1
ATOM 2764 C C . HIS A 1 346 ? 12.787 -9.863 0.139 1.00 87.50 346 HIS A C 1
ATOM 2766 O O . HIS A 1 346 ? 12.319 -10.912 -0.315 1.00 87.50 346 HIS A O 1
ATOM 2772 N N . GLU A 1 347 ? 13.908 -9.333 -0.352 1.00 80.25 347 GLU A N 1
ATOM 2773 C CA . GLU A 1 347 ? 14.608 -9.905 -1.507 1.00 80.25 347 GLU A CA 1
ATOM 2774 C C . GLU A 1 347 ? 15.300 -11.236 -1.200 1.00 80.25 347 GLU A C 1
ATOM 2776 O O . GLU A 1 347 ? 15.546 -12.036 -2.103 1.00 80.25 347 GLU A O 1
ATOM 2781 N N . LYS A 1 348 ? 15.646 -11.481 0.063 1.00 77.00 348 LYS A N 1
ATOM 2782 C CA . LYS A 1 348 ? 16.235 -12.735 0.544 1.00 77.00 348 LYS A CA 1
ATOM 2783 C C . LYS A 1 348 ? 15.536 -13.127 1.838 1.00 77.00 348 LYS A C 1
ATOM 2785 O O . LYS A 1 348 ? 15.308 -12.264 2.681 1.00 77.00 348 LYS A O 1
ATOM 2790 N N . GLY A 1 349 ? 15.195 -14.409 1.943 1.00 66.88 349 GLY A N 1
ATOM 2791 C CA . GLY A 1 349 ? 14.129 -14.918 2.806 1.00 66.88 349 GLY A CA 1
ATOM 2792 C C . GLY A 1 349 ? 14.121 -14.479 4.287 1.00 66.88 349 GLY A C 1
ATOM 2793 O O . GLY A 1 349 ? 15.116 -13.983 4.819 1.00 66.88 349 GLY A O 1
ATOM 2794 N N . PRO A 1 350 ? 13.009 -14.735 5.004 1.00 74.62 350 PRO A N 1
ATOM 2795 C CA . PRO A 1 350 ? 11.686 -15.088 4.474 1.00 74.62 350 PRO A CA 1
ATOM 2796 C C . PRO A 1 350 ? 11.105 -13.945 3.629 1.00 74.62 350 PRO A C 1
ATOM 2798 O O . PRO A 1 350 ? 11.239 -12.779 3.985 1.00 74.62 350 PRO A O 1
ATOM 2801 N N . GLY A 1 351 ? 10.504 -14.296 2.491 1.00 81.69 351 GLY A N 1
ATOM 2802 C CA . GLY A 1 351 ? 10.089 -13.351 1.453 1.00 81.69 351 GLY A CA 1
ATOM 2803 C C . GLY A 1 351 ? 8.873 -12.522 1.823 1.00 81.69 351 GLY A C 1
ATOM 2804 O O . GLY A 1 351 ? 8.811 -11.372 1.412 1.00 81.69 351 GLY A O 1
ATOM 2805 N N . LEU A 1 352 ? 7.941 -13.087 2.598 1.00 89.44 352 LEU A N 1
ATOM 2806 C CA . LEU A 1 352 ? 6.828 -12.358 3.212 1.00 89.44 352 LEU A CA 1
ATOM 2807 C C . LEU A 1 352 ? 6.814 -12.590 4.716 1.00 89.44 352 LEU A C 1
ATOM 2809 O O . LEU A 1 352 ? 6.855 -13.741 5.171 1.00 89.44 352 LEU A O 1
ATOM 2813 N N . ASN A 1 353 ? 6.657 -11.504 5.465 1.00 88.00 353 ASN A N 1
ATOM 2814 C CA . ASN A 1 353 ? 6.391 -11.548 6.895 1.00 88.00 353 ASN A CA 1
ATOM 2815 C C . ASN A 1 353 ? 5.082 -10.844 7.214 1.00 88.00 353 ASN A C 1
ATOM 2817 O O . ASN A 1 353 ? 4.801 -9.774 6.682 1.00 88.00 353 ASN A O 1
ATOM 2821 N N . LEU A 1 354 ? 4.314 -11.469 8.099 1.00 89.31 354 LEU A N 1
ATOM 2822 C CA . LEU A 1 354 ? 3.045 -10.980 8.602 1.00 89.31 354 LEU A CA 1
ATOM 2823 C C . LEU A 1 354 ? 3.211 -10.444 10.025 1.00 89.31 354 LEU A C 1
ATOM 2825 O O . LEU A 1 354 ? 3.813 -11.111 10.876 1.00 89.31 354 LEU A O 1
ATOM 2829 N N . PHE A 1 355 ? 2.622 -9.277 10.272 1.00 89.00 355 PHE A N 1
ATOM 2830 C CA . PHE A 1 355 ? 2.526 -8.655 11.585 1.00 89.00 355 PHE A CA 1
ATOM 2831 C C . PHE A 1 355 ? 1.080 -8.253 11.860 1.00 89.00 355 PHE A C 1
ATOM 2833 O O . PHE A 1 355 ? 0.472 -7.519 11.084 1.00 89.00 355 PHE A O 1
ATOM 2840 N N . GLU A 1 356 ? 0.546 -8.730 12.980 1.00 88.19 356 GLU A N 1
ATOM 2841 C CA . GLU A 1 356 ? -0.840 -8.510 13.398 1.00 88.19 356 GLU A CA 1
ATOM 2842 C C . GLU A 1 356 ? -0.848 -7.690 14.693 1.00 88.19 356 GLU A C 1
ATOM 2844 O O . GLU A 1 356 ? -0.861 -8.259 15.791 1.00 88.19 356 GLU A O 1
ATOM 2849 N N . PRO A 1 357 ? -0.765 -6.350 14.603 1.00 85.81 357 PRO A N 1
ATOM 2850 C CA . PRO A 1 357 ? -0.985 -5.503 15.763 1.00 85.81 357 PRO A CA 1
ATOM 2851 C C . PRO A 1 357 ? -2.430 -5.690 16.237 1.00 85.81 357 PRO A C 1
ATOM 2853 O O . PRO A 1 357 ? -3.371 -5.607 15.451 1.00 85.81 357 PRO A O 1
ATOM 2856 N N . ASN A 1 358 ? -2.612 -5.970 17.527 1.00 81.75 358 ASN A N 1
ATOM 2857 C CA . ASN A 1 358 ? -3.938 -6.143 18.113 1.00 81.75 358 ASN A CA 1
ATOM 2858 C C . ASN A 1 358 ? -4.627 -4.776 18.242 1.00 81.75 358 ASN A C 1
ATOM 2860 O O . ASN A 1 358 ? -4.451 -4.084 19.246 1.00 81.75 358 ASN A O 1
ATOM 2864 N N . LEU A 1 359 ? -5.348 -4.379 17.197 1.00 76.88 359 LEU A N 1
ATOM 2865 C CA . LEU A 1 359 ? -6.027 -3.092 17.080 1.00 76.88 359 LEU A CA 1
ATOM 2866 C C . LEU A 1 359 ? -7.508 -3.301 16.786 1.00 76.88 359 LEU A C 1
ATOM 2868 O O . LEU A 1 359 ? -7.870 -4.142 15.961 1.00 76.88 359 LEU A O 1
ATOM 2872 N N . ASN A 1 360 ? -8.363 -2.489 17.406 1.00 71.88 360 ASN A N 1
ATOM 2873 C CA . ASN A 1 360 ? -9.776 -2.455 17.062 1.00 71.88 360 ASN A CA 1
ATOM 2874 C C . ASN A 1 360 ? -10.027 -1.474 15.901 1.00 71.88 360 ASN A C 1
ATOM 2876 O O . ASN A 1 360 ? -10.438 -0.330 16.108 1.00 71.88 360 ASN A O 1
ATOM 2880 N N . CYS A 1 361 ? -9.757 -1.925 14.671 1.00 67.81 361 CYS A N 1
ATOM 2881 C CA . CYS A 1 361 ? -10.070 -1.167 13.458 1.00 67.81 361 CYS A CA 1
ATOM 2882 C C . CYS A 1 361 ? -11.475 -1.508 12.959 1.00 67.81 361 CYS A C 1
ATOM 2884 O O . CYS A 1 361 ? -11.769 -2.677 12.708 1.00 67.81 361 CYS A O 1
ATOM 2886 N N . ARG A 1 362 ? -12.320 -0.505 12.686 1.00 57.34 362 ARG A N 1
ATOM 2887 C CA . ARG A 1 362 ? -13.478 -0.707 11.792 1.00 57.34 362 ARG A CA 1
ATOM 2888 C C . ARG A 1 362 ? -13.121 -0.143 10.427 1.00 57.34 362 ARG A C 1
ATOM 2890 O O . ARG A 1 362 ? -12.719 1.011 10.304 1.00 57.34 362 ARG A O 1
ATOM 2897 N N . ARG A 1 363 ? -13.273 -0.973 9.397 1.00 51.03 363 ARG A N 1
ATOM 2898 C CA . ARG A 1 363 ? -12.991 -0.644 7.995 1.00 51.03 363 ARG A CA 1
ATOM 2899 C C . ARG A 1 363 ? -13.771 0.617 7.592 1.00 51.03 363 ARG A C 1
ATOM 2901 O O . ARG A 1 363 ? -14.992 0.557 7.462 1.00 51.03 363 ARG A O 1
ATOM 2908 N N . LYS A 1 364 ? -13.090 1.753 7.388 1.00 45.69 364 LYS A N 1
ATOM 2909 C CA . LYS A 1 364 ? -13.711 2.922 6.742 1.00 45.69 364 LYS A CA 1
ATOM 2910 C C . LYS A 1 364 ? -14.158 2.512 5.337 1.00 45.69 364 LYS A C 1
ATOM 2912 O O . LYS A 1 364 ? -13.401 1.855 4.620 1.00 45.69 364 LYS A O 1
ATOM 2917 N N . LYS A 1 365 ? -15.378 2.888 4.943 1.00 41.88 365 LYS A N 1
ATOM 2918 C CA . LYS A 1 365 ? -15.780 2.822 3.534 1.00 41.88 365 LYS A CA 1
ATOM 2919 C C . LYS A 1 365 ? -14.853 3.753 2.749 1.00 41.88 365 LYS A C 1
ATOM 2921 O O . LYS A 1 365 ? -14.777 4.931 3.085 1.00 41.88 365 LYS A O 1
ATOM 2926 N N . LYS A 1 366 ? -14.114 3.198 1.789 1.00 39.69 366 LYS A N 1
ATOM 2927 C CA . LYS A 1 366 ? -13.444 3.983 0.749 1.00 39.69 366 LYS A CA 1
ATOM 2928 C C . LYS A 1 366 ? -14.433 4.310 -0.351 1.00 39.69 366 LYS A C 1
ATOM 2930 O O . LYS A 1 366 ? -15.270 3.420 -0.637 1.00 39.69 366 LYS A O 1
#

Sequence (366 aa):
MYGIIHNASIEIPFDIPGNLSHKSLASYCDECLCEAFNHPNVTLLTCTENETMNFICQFYYFMPRRDEIIYPSNDTKIYLIQNKTFEETDDCCNTTYLIERINEALGKKRAVFNGSLRFLVRGDHNTIVSTSNNKLMKFDTSTLEVVSSSIPIPSSSTVGYRNKYYYLGKENIIHVYDETLSSNITSFSVGNGITAIRFLSNEQMLVGTAGSGGFICETQQEMFNNCSNTPMVPATGQLHAFGVVNENAFYAGWDQQNQSLRLYKKDQNNSWTENINDTITQNEKISDIVIDNCDRIWAVIVEKNIIVIYDQNKAHPYNITFNSNMFQSSIFNLFILDNYTFVTSHEKGPGLNLFEPNLNCRRKKK

Solvent-accessible surface area (backbone atoms only — not comparable to full-atom values): 19493 Å² total; per-residue (Å²): 134,65,50,78,44,74,38,26,42,74,66,64,99,59,88,68,54,76,91,49,26,54,75,51,77,34,83,44,64,67,58,49,51,55,52,45,73,76,36,93,62,40,30,27,35,39,36,28,64,40,101,91,46,62,23,43,31,40,38,25,54,56,72,61,46,67,83,34,48,44,75,84,29,87,62,19,37,34,37,32,60,39,100,66,76,58,48,73,74,52,39,65,63,38,62,70,60,39,52,53,31,40,61,61,19,64,79,63,64,40,74,64,36,82,42,44,24,48,57,76,33,65,49,66,95,62,25,35,33,36,42,39,95,34,23,43,36,32,22,34,66,90,77,50,45,78,76,46,76,49,67,85,45,69,74,84,42,30,54,27,56,56,85,62,30,39,38,37,21,40,55,35,33,38,37,29,22,50,78,80,56,83,51,78,76,48,67,33,70,53,70,45,36,39,51,26,45,48,68,50,46,90,41,31,38,39,36,19,10,48,73,52,13,32,34,42,23,60,47,98,49,90,61,82,71,65,54,66,70,46,69,42,82,70,55,88,41,29,21,34,20,62,20,58,76,44,80,52,32,35,36,38,28,29,57,28,66,67,39,43,39,40,30,36,36,52,47,96,83,76,42,83,40,77,42,75,89,72,37,46,85,44,66,54,25,24,37,20,35,41,52,52,101,66,69,30,40,37,36,30,27,50,79,60,31,31,37,38,38,40,46,89,90,52,99,65,68,46,78,49,76,54,62,70,91,76,44,76,39,39,50,38,25,69,44,76,44,81,54,62,32,32,38,37,20,6,64,36,42,54,11,29,36,44,36,63,30,86,54,66,50,73,72,74,87,126

Secondary structure (DSSP, 8-state):
--EEEES-EE--SS---TTTEEEEEESSHHHHHHHHHH-TT--EEEEEEETTEEEEEEEESSPPBSTTEESS-TTEEEEE-S-PPPBPS-GGG-HHHHHHHHHHHHTT-EEEE-S-----EE-STTEEEEEETTEEEEEETTT--EEEEEEEPPTT-EEEEETTEEEEEETTEEEEEETT-SSEEEEEE-SSSEEEEEESSSSEEEEEESSS-EEEEE-SSSS------EEPPPPSS-EEEEEEEETTEEEEEESSTTPPBEEEEE-TTS-EEE-GGG-B---S-EEEEEE-TT--EEEEETTTTEEEEE-TT-SS-EEEEPPGGG-SS-EEEEEE-TTS-EEEEESSSSSEEEE-----------

Mean predicted aligned error: 12.23 Å

Nearest PDB structures (foldseek):
  8afx-assembly1_A  TM=6.397E-01  e=6.625E-07  Saccharomyces cerevisiae
  6kyb-assembly2_B  TM=6.063E-01  e=1.628E-06  Saccharomyces cerevisiae S288C
  6qnp-assembly3_C  TM=6.303E-01  e=6.790E-06  Homo sapiens
  5ods-assembly3_C  TM=5.893E-01  e=2.913E-06  Mus musculus
  3gc3-assembly1_B  TM=5.094E-01  e=3.238E-06  Bos taurus

pLDDT: mean 82.69, std 10.09, range [39.69, 94.0]

Foldseek 3Di:
DKDKDAQKDFQDPDDDPVVFKDKDADQDVVVLVVVQLVDPQFQKKKWFQDPVGGTIIMTGSDAAAPVSIDPRHPGIMMIGNDPDDHDYPFLCLPVVSLLVLQLVLLVVKDLLAAFFWFDWEDEPPQWIWTDGPQWIFIARNVRRDTPDIDDRHPPPWAWDYDLQWIFTDDFQKTFIAGVVNPDTPAMEGHDGAWQYWYAQDQFWIWTKHFQQGIFIAGHPDSDDRYRPGPGDDDDPGTWQEWEHPHSFKIWTFGQAFFDWTWIWGQDPVRDIDTDPVQTGGGGFGFQYWYQDPSRWIWTFGPQQQWIWIHDSPDPDIDIDHRDPVVFPGHFRYWDADQQRFIWTAHRHPPGIMTGHRPTDGDRDDD